Protein AF-A0AB74EBR2-F1 (afdb_monomer_lite)

Structure (mmCIF, N/CA/C/O backbone):
data_AF-A0AB74EBR2-F1
#
_entry.id   AF-A0AB74EBR2-F1
#
loop_
_atom_site.group_PDB
_atom_site.id
_atom_site.type_symbol
_atom_site.label_atom_id
_atom_site.label_alt_id
_atom_site.label_comp_id
_atom_site.label_asym_id
_atom_site.label_entity_id
_atom_site.label_seq_id
_atom_site.pdbx_PDB_ins_code
_atom_site.Cartn_x
_atom_site.Cartn_y
_atom_site.Cartn_z
_atom_site.occupancy
_atom_site.B_iso_or_equiv
_atom_site.auth_seq_id
_atom_site.auth_comp_id
_atom_site.auth_asym_id
_atom_site.auth_atom_id
_atom_site.pdbx_PDB_model_num
ATOM 1 N N . MET A 1 1 ? 2.164 -2.348 37.816 1.00 55.12 1 MET A N 1
ATOM 2 C CA . MET A 1 1 ? 0.870 -2.734 37.206 1.00 55.12 1 MET A CA 1
ATOM 3 C C . MET A 1 1 ? 0.707 -4.236 37.405 1.00 55.12 1 MET A C 1
ATOM 5 O O . MET A 1 1 ? 1.616 -4.964 37.037 1.00 55.12 1 MET A O 1
ATOM 9 N N . ASN A 1 2 ? -0.340 -4.692 38.097 1.00 75.94 2 ASN A N 1
ATOM 10 C CA . ASN A 1 2 ? -0.438 -6.072 38.590 1.00 75.94 2 ASN A CA 1
ATOM 11 C C . ASN A 1 2 ? -0.968 -7.013 37.486 1.00 75.94 2 ASN A C 1
ATOM 13 O O . ASN A 1 2 ? -2.079 -6.807 36.999 1.00 75.94 2 ASN A O 1
ATOM 17 N N . ILE A 1 3 ? -0.184 -8.015 37.072 1.00 76.00 3 ILE A N 1
ATOM 18 C CA . ILE A 1 3 ? -0.489 -8.910 35.931 1.00 76.00 3 ILE A CA 1
ATOM 19 C C . ILE A 1 3 ? -1.818 -9.656 36.138 1.00 76.00 3 ILE A C 1
ATOM 21 O O . ILE A 1 3 ? -2.595 -9.816 35.196 1.00 76.00 3 ILE A O 1
ATOM 25 N N . HIS A 1 4 ? -2.139 -10.007 37.386 1.00 73.56 4 HIS A N 1
ATOM 26 C CA . HIS A 1 4 ? -3.411 -10.639 37.746 1.00 73.56 4 HIS A CA 1
ATOM 27 C C . HIS A 1 4 ? -4.640 -9.787 37.402 1.00 73.56 4 HIS A C 1
ATOM 29 O O . HIS A 1 4 ? -5.646 -10.335 36.964 1.00 73.56 4 HIS A O 1
ATOM 35 N N . ALA A 1 5 ? -4.558 -8.460 37.538 1.00 75.25 5 ALA A N 1
ATOM 36 C CA . ALA A 1 5 ? -5.659 -7.553 37.198 1.00 75.25 5 ALA A CA 1
ATOM 37 C C . ALA A 1 5 ? -5.850 -7.390 35.679 1.00 75.25 5 ALA A C 1
ATOM 39 O O . ALA A 1 5 ? -6.916 -6.987 35.217 1.00 75.25 5 ALA A O 1
ATOM 40 N N . LEU A 1 6 ? -4.809 -7.685 34.896 1.00 72.06 6 LEU A N 1
ATOM 41 C CA . LEU A 1 6 ? -4.831 -7.612 33.436 1.00 72.06 6 LEU A CA 1
ATOM 42 C C . LEU A 1 6 ? -5.443 -8.886 32.831 1.00 72.06 6 LEU A C 1
ATOM 44 O O . LEU A 1 6 ? -6.233 -8.796 31.893 1.00 72.06 6 LEU A O 1
ATOM 48 N N . LEU A 1 7 ? -5.128 -10.048 33.414 1.00 76.31 7 LEU A N 1
ATOM 49 C CA . LEU A 1 7 ? -5.653 -11.359 33.012 1.00 76.31 7 LEU A CA 1
ATOM 50 C C . LEU A 1 7 ? -7.097 -11.608 33.476 1.00 76.31 7 LEU A C 1
ATOM 52 O O . LEU A 1 7 ? -7.840 -12.297 32.786 1.00 76.31 7 LEU A O 1
ATOM 56 N N . SER A 1 8 ? -7.517 -11.043 34.614 1.00 77.88 8 SER A N 1
ATOM 57 C CA . SER A 1 8 ? -8.894 -11.188 35.118 1.00 77.88 8 SER A CA 1
ATOM 58 C C . SER A 1 8 ? -9.908 -10.280 34.417 1.00 77.88 8 SER A C 1
ATOM 60 O O . SER A 1 8 ? -11.117 -10.422 34.608 1.00 77.88 8 SER A O 1
ATOM 62 N N . LYS A 1 9 ? -9.436 -9.334 33.598 1.00 78.31 9 LYS A N 1
ATOM 63 C CA . LYS A 1 9 ? -10.297 -8.406 32.873 1.00 78.31 9 LYS A CA 1
ATOM 64 C C . LYS A 1 9 ? -11.015 -9.152 31.749 1.00 78.31 9 LYS A C 1
ATOM 66 O O . LYS A 1 9 ? -10.383 -9.626 30.812 1.00 78.31 9 LYS A O 1
ATOM 71 N N . GLN A 1 10 ? -12.342 -9.234 31.823 1.00 76.06 10 GLN A N 1
ATOM 72 C CA . GLN A 1 10 ? -13.151 -9.796 30.743 1.00 76.06 10 GLN A CA 1
ATOM 73 C C . GLN A 1 10 ? -13.150 -8.838 29.547 1.00 76.06 10 GLN A C 1
ATOM 75 O O . GLN A 1 10 ? -13.678 -7.726 29.613 1.00 76.06 10 GLN A O 1
ATOM 80 N N . TRP A 1 11 ? -12.527 -9.263 28.450 1.00 73.25 11 TRP A N 1
ATOM 81 C CA . TRP A 1 11 ? -12.493 -8.510 27.202 1.00 73.25 11 TRP A CA 1
ATOM 82 C C . TRP A 1 11 ? -13.703 -8.892 26.357 1.00 73.25 11 TRP A C 1
ATOM 84 O O . TRP A 1 11 ? -13.794 -10.008 25.851 1.00 73.25 11 TRP A O 1
ATOM 94 N N . THR A 1 12 ? -14.647 -7.968 26.201 1.00 75.00 12 THR A N 1
ATOM 95 C CA . THR A 1 12 ? -15.776 -8.158 25.291 1.00 75.00 12 THR A CA 1
ATOM 96 C C . THR A 1 12 ? -15.348 -7.824 23.864 1.00 75.00 12 THR A C 1
ATOM 98 O O . THR A 1 12 ? -14.806 -6.748 23.590 1.00 75.00 12 THR A O 1
ATOM 101 N N . LEU A 1 13 ? -15.576 -8.761 22.940 1.00 69.31 13 LEU A N 1
ATOM 102 C CA . LEU A 1 13 ? -15.396 -8.512 21.512 1.00 69.31 13 LEU A CA 1
ATOM 103 C C . LEU A 1 13 ? -16.357 -7.400 21.060 1.00 69.31 13 LEU A C 1
ATOM 105 O O . LEU A 1 13 ? -17.469 -7.296 21.588 1.00 69.31 13 LEU A O 1
ATOM 109 N N . PRO A 1 14 ? -15.957 -6.550 20.097 1.00 73.00 14 PRO A N 1
ATOM 110 C CA . PRO A 1 14 ? -16.863 -5.548 19.563 1.00 73.00 14 PRO A CA 1
ATOM 111 C C . PRO A 1 14 ? -18.095 -6.241 18.953 1.00 73.00 14 PRO A C 1
ATOM 113 O O . PRO A 1 14 ? -17.954 -7.300 18.337 1.00 73.00 14 PRO A O 1
ATOM 116 N N . PRO A 1 15 ? -19.301 -5.662 19.091 1.00 78.06 15 PRO A N 1
ATOM 117 C CA . PRO A 1 15 ? -20.512 -6.279 18.568 1.00 78.06 15 PRO A CA 1
ATOM 118 C C . PRO A 1 15 ? -20.388 -6.491 17.057 1.00 78.06 15 PRO A C 1
ATOM 120 O O . PRO A 1 15 ? -19.897 -5.617 16.327 1.00 78.06 15 PRO A O 1
ATOM 123 N N . PHE A 1 16 ? -20.834 -7.660 16.594 1.00 76.69 16 PHE A N 1
ATOM 124 C CA . PHE A 1 16 ? -20.792 -8.038 15.188 1.00 76.69 16 PHE A CA 1
ATOM 125 C C . PHE A 1 16 ? -21.789 -7.181 14.402 1.00 76.69 16 PHE A C 1
ATOM 127 O O . PHE A 1 16 ? -22.987 -7.443 14.365 1.00 76.69 16 PHE A O 1
ATOM 134 N N . LEU A 1 17 ? -21.284 -6.102 13.806 1.00 85.88 17 LEU A N 1
ATOM 135 C CA . LEU A 1 17 ? -22.054 -5.172 12.988 1.00 85.88 17 LEU A CA 1
ATOM 136 C C . LEU A 1 17 ? -21.551 -5.296 11.545 1.00 85.88 17 LEU A C 1
ATOM 138 O O . LEU A 1 17 ? -20.530 -4.681 11.219 1.00 85.88 17 LEU A O 1
ATOM 142 N N . PRO A 1 18 ? -22.246 -6.047 10.665 1.00 86.75 18 PRO A N 1
ATOM 143 C CA . PRO A 1 18 ? -21.762 -6.364 9.318 1.00 86.75 18 PRO A CA 1
ATOM 144 C C . PRO A 1 18 ? -21.349 -5.130 8.513 1.00 86.75 18 PRO A C 1
ATOM 146 O O . PRO A 1 18 ? -20.301 -5.122 7.875 1.00 86.75 18 PRO A O 1
ATOM 149 N N . LYS A 1 19 ? -22.117 -4.036 8.621 1.00 90.38 19 LYS A N 1
ATOM 150 C CA . LYS A 1 19 ? -21.802 -2.758 7.962 1.00 90.38 19 LYS A CA 1
ATOM 151 C C . LYS A 1 19 ? -20.458 -2.174 8.417 1.00 90.38 19 LYS A C 1
ATOM 153 O O . LYS A 1 19 ? -19.704 -1.671 7.590 1.00 90.38 19 LYS A O 1
ATOM 158 N N . ARG A 1 20 ? -20.146 -2.242 9.717 1.00 90.00 20 ARG A N 1
ATOM 159 C CA . ARG A 1 20 ? -18.881 -1.725 10.273 1.00 90.00 20 ARG A CA 1
ATOM 160 C C . ARG A 1 20 ? -17.704 -2.629 9.931 1.00 90.00 20 ARG A C 1
ATOM 162 O O . ARG A 1 20 ? -16.627 -2.121 9.639 1.00 90.00 20 ARG A O 1
ATOM 169 N N . LEU A 1 21 ? -17.912 -3.944 9.921 1.00 91.25 21 LEU A N 1
ATOM 170 C CA . LEU A 1 21 ? -16.894 -4.915 9.512 1.00 91.25 21 LEU A CA 1
ATOM 171 C C . LEU A 1 21 ? -16.535 -4.767 8.034 1.00 91.25 21 LEU A C 1
ATOM 173 O O . LEU A 1 21 ? -15.355 -4.663 7.708 1.00 91.25 21 LEU A O 1
ATOM 177 N N . LEU A 1 22 ? -17.540 -4.664 7.161 1.00 93.44 22 LEU A N 1
ATOM 178 C CA . LEU A 1 22 ? -17.332 -4.418 5.737 1.00 93.44 22 LEU A CA 1
ATOM 179 C C . LEU A 1 22 ? -16.574 -3.109 5.512 1.00 93.44 22 LEU A C 1
ATOM 181 O O . LEU A 1 22 ? -15.577 -3.094 4.800 1.00 93.44 22 LEU A O 1
ATOM 185 N N . LEU A 1 23 ? -16.996 -2.020 6.163 1.00 94.75 23 LEU A N 1
ATOM 186 C CA . LEU A 1 23 ? -16.295 -0.743 6.056 1.00 94.75 23 LEU A CA 1
ATOM 187 C C . LEU A 1 23 ? -14.847 -0.838 6.557 1.00 94.75 23 LEU A C 1
ATOM 189 O O . LEU A 1 23 ? -13.951 -0.266 5.948 1.00 94.75 23 LEU A O 1
ATOM 193 N N . SER A 1 24 ? -14.611 -1.583 7.636 1.00 94.88 24 SER A N 1
ATOM 194 C CA . SER A 1 24 ? -13.272 -1.805 8.184 1.00 94.88 24 SER A CA 1
ATOM 195 C C . SER A 1 24 ? -12.379 -2.578 7.210 1.00 94.88 24 SER A C 1
ATOM 197 O O . SER A 1 24 ? -11.236 -2.188 7.000 1.00 94.88 24 SER A O 1
ATOM 199 N N . LEU A 1 25 ? -12.906 -3.616 6.553 1.00 95.12 25 LEU A N 1
ATOM 200 C CA . LEU A 1 25 ? -12.194 -4.326 5.485 1.00 95.12 25 LEU A CA 1
ATOM 201 C C . LEU A 1 25 ? -11.901 -3.409 4.296 1.00 95.12 25 LEU A C 1
ATOM 203 O O . LEU A 1 25 ? -10.779 -3.396 3.798 1.00 95.12 25 LEU A O 1
ATOM 207 N N . LEU A 1 26 ? -12.874 -2.596 3.878 1.00 95.38 26 LEU A N 1
ATOM 208 C CA . LEU A 1 26 ? -12.680 -1.630 2.799 1.00 95.38 26 LEU A CA 1
ATOM 209 C C . LEU A 1 26 ? -11.593 -0.607 3.144 1.00 95.38 26 LEU A C 1
ATOM 211 O O . LEU A 1 26 ? -10.780 -0.306 2.287 1.00 95.38 26 LEU A O 1
ATOM 215 N N . ILE A 1 27 ? -11.515 -0.114 4.382 1.00 95.88 27 ILE A N 1
ATOM 216 C CA . ILE A 1 27 ? -10.442 0.803 4.812 1.00 95.88 27 ILE A CA 1
ATOM 217 C C . ILE A 1 27 ? -9.059 0.156 4.655 1.00 95.88 27 ILE A C 1
ATOM 219 O O . ILE A 1 27 ? -8.131 0.808 4.185 1.00 95.88 27 ILE A O 1
ATOM 223 N N . LEU A 1 28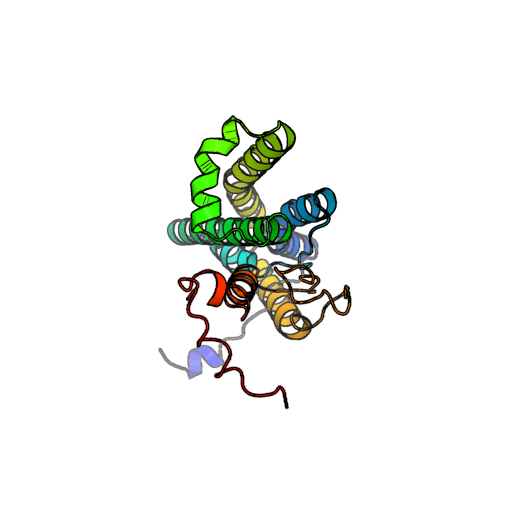 ? -8.920 -1.119 5.025 1.00 96.25 28 LEU A N 1
ATOM 224 C CA . LEU A 1 28 ? -7.642 -1.834 4.959 1.00 96.25 28 LEU A CA 1
ATOM 225 C C . LEU A 1 28 ? -7.246 -2.197 3.524 1.00 96.25 28 LEU A C 1
ATOM 227 O O . LEU A 1 28 ? -6.066 -2.182 3.184 1.00 96.25 28 LEU A O 1
ATOM 231 N N . LEU A 1 29 ? -8.225 -2.532 2.682 1.00 94.94 29 LEU A N 1
ATOM 232 C CA . LEU A 1 29 ? -7.980 -3.045 1.335 1.00 94.94 29 LEU A CA 1
ATOM 233 C C . LEU A 1 29 ? -8.034 -1.967 0.253 1.00 94.94 29 LEU A C 1
ATOM 235 O O . LEU A 1 29 ? -7.356 -2.120 -0.759 1.00 94.94 29 LEU A O 1
ATOM 239 N N . ALA A 1 30 ? -8.765 -0.868 0.453 1.00 94.19 30 ALA A N 1
ATOM 240 C CA . ALA A 1 30 ? -8.914 0.194 -0.544 1.00 94.19 30 ALA A CA 1
ATOM 241 C C . ALA A 1 30 ? -7.582 0.750 -1.078 1.00 94.19 30 ALA A C 1
ATOM 243 O O . ALA A 1 30 ? -7.516 0.997 -2.283 1.00 94.19 30 ALA A O 1
ATOM 244 N N . PRO A 1 31 ? -6.506 0.891 -0.274 1.00 93.69 31 PRO A N 1
ATOM 245 C CA . PRO A 1 31 ? -5.202 1.306 -0.788 1.00 93.69 31 PRO A CA 1
ATOM 246 C C . PRO A 1 31 ? -4.631 0.426 -1.911 1.00 93.69 31 PRO A C 1
ATOM 248 O O . PRO A 1 31 ? -3.799 0.854 -2.702 1.00 93.69 31 PRO A O 1
ATOM 251 N N . ASN A 1 32 ? -5.077 -0.823 -2.009 1.00 95.25 32 ASN A N 1
ATOM 252 C CA . ASN A 1 32 ? -4.590 -1.752 -3.020 1.00 95.25 32 ASN A CA 1
ATOM 253 C C . ASN A 1 32 ? -5.231 -1.539 -4.394 1.00 95.25 32 ASN A C 1
ATOM 255 O O . ASN A 1 32 ? -4.679 -1.992 -5.393 1.00 95.25 32 ASN A O 1
ATOM 259 N N . ALA A 1 33 ? -6.391 -0.882 -4.461 1.00 91.62 33 ALA A N 1
ATOM 260 C CA . ALA A 1 33 ? -7.208 -0.852 -5.670 1.00 91.62 33 ALA A CA 1
ATOM 261 C C . ALA A 1 33 ? -6.524 -0.121 -6.835 1.00 91.62 33 ALA A C 1
ATOM 263 O O . ALA A 1 33 ? -6.574 -0.589 -7.970 1.00 91.62 33 ALA A O 1
ATOM 264 N N . VAL A 1 34 ? -5.856 1.004 -6.562 1.00 90.06 34 VAL A N 1
ATOM 265 C CA . VAL A 1 34 ? -5.219 1.817 -7.611 1.00 90.06 34 VAL A CA 1
ATOM 266 C C . VAL A 1 34 ? -4.103 1.044 -8.304 1.00 90.06 34 VAL A C 1
ATOM 268 O O . VAL A 1 34 ? -4.094 0.955 -9.528 1.00 90.06 34 VAL A O 1
ATOM 271 N N . PHE A 1 35 ? -3.209 0.415 -7.543 1.00 91.62 35 PHE A N 1
ATOM 272 C CA . PHE A 1 35 ? -2.117 -0.360 -8.126 1.00 91.62 35 PHE A CA 1
ATOM 273 C C . PHE A 1 35 ? -2.580 -1.642 -8.815 1.00 91.62 35 PHE A C 1
ATOM 275 O O . PHE A 1 35 ? -1.917 -2.100 -9.738 1.00 91.62 35 PHE A O 1
ATOM 282 N N . TRP A 1 36 ? -3.741 -2.184 -8.448 1.00 91.00 36 TRP A N 1
ATOM 283 C CA . TRP A 1 36 ? -4.379 -3.243 -9.228 1.00 91.00 36 TRP A CA 1
ATOM 284 C C . TRP A 1 36 ? -4.783 -2.777 -10.625 1.00 91.00 36 TRP A C 1
ATOM 286 O O . TRP A 1 36 ? -4.477 -3.448 -11.608 1.00 91.00 36 TRP A O 1
ATOM 296 N N . VAL A 1 37 ? -5.423 -1.610 -10.729 1.00 89.88 37 VAL A N 1
ATOM 297 C CA . VAL A 1 37 ? -5.777 -1.023 -12.030 1.00 89.88 37 VAL A CA 1
ATOM 298 C C . VAL A 1 37 ? -4.516 -0.735 -12.843 1.00 89.88 37 VAL A C 1
ATOM 300 O O . VAL A 1 37 ? -4.452 -1.095 -14.015 1.00 89.88 37 VAL A O 1
ATOM 303 N N . LEU A 1 38 ? -3.491 -0.145 -12.223 1.00 88.62 38 LEU A N 1
ATOM 304 C CA . LEU A 1 38 ? -2.224 0.138 -12.900 1.00 88.62 38 LEU A CA 1
ATOM 305 C C . LEU A 1 38 ? -1.530 -1.147 -13.373 1.00 88.62 38 LEU A C 1
ATOM 307 O O . LEU A 1 38 ? -1.058 -1.189 -14.508 1.00 88.62 38 LEU A O 1
ATOM 311 N N . ALA A 1 39 ? -1.508 -2.199 -12.552 1.00 89.88 39 ALA A N 1
ATOM 312 C CA . ALA A 1 39 ? -0.906 -3.478 -12.914 1.00 89.88 39 ALA A CA 1
ATOM 313 C C . ALA A 1 39 ? -1.612 -4.135 -14.108 1.00 89.88 39 ALA A C 1
ATOM 315 O O . ALA A 1 39 ? -0.950 -4.657 -15.002 1.00 89.88 39 ALA A O 1
ATOM 316 N N . LEU A 1 40 ? -2.944 -4.039 -14.175 1.00 88.62 40 LEU A N 1
ATOM 317 C CA . LEU A 1 40 ? -3.717 -4.508 -15.328 1.00 88.62 40 LEU A CA 1
ATOM 318 C C . LEU A 1 40 ? -3.388 -3.716 -16.600 1.00 88.62 40 LEU A C 1
ATOM 320 O O . LEU A 1 40 ? -3.169 -4.315 -17.649 1.00 88.62 40 LEU A O 1
ATOM 324 N N . LEU A 1 41 ? -3.315 -2.383 -16.510 1.00 86.56 41 LEU A N 1
ATOM 325 C CA . LEU A 1 41 ? -3.023 -1.515 -17.659 1.00 86.56 41 LEU A CA 1
ATOM 326 C C . LEU A 1 41 ? -1.600 -1.690 -18.204 1.00 86.56 41 LEU A C 1
ATOM 328 O O . LEU A 1 41 ? -1.366 -1.482 -19.390 1.00 86.56 41 LEU A O 1
ATOM 332 N N . THR A 1 42 ? -0.654 -2.059 -17.343 1.00 84.25 42 THR A N 1
ATOM 333 C CA . THR A 1 42 ? 0.771 -2.203 -17.686 1.00 84.25 42 THR A CA 1
ATOM 334 C C . THR A 1 42 ? 1.220 -3.657 -17.829 1.00 84.25 42 THR A C 1
ATOM 336 O O . THR A 1 42 ? 2.391 -3.912 -18.093 1.00 84.25 42 THR A O 1
ATOM 339 N N . ALA A 1 43 ? 0.301 -4.616 -17.669 1.00 86.44 43 ALA A N 1
ATOM 340 C CA . ALA A 1 43 ? 0.566 -6.057 -17.691 1.00 86.44 43 ALA A CA 1
ATOM 341 C C . ALA A 1 43 ? 1.662 -6.530 -16.702 1.00 86.44 43 ALA A C 1
ATOM 343 O O . ALA A 1 43 ? 2.305 -7.571 -16.910 1.00 86.44 43 ALA A O 1
ATOM 344 N N . THR A 1 44 ? 1.858 -5.795 -15.603 1.00 88.50 44 THR A N 1
ATOM 345 C CA . THR A 1 44 ? 2.820 -6.131 -14.544 1.00 88.50 44 THR A CA 1
ATOM 346 C C . THR A 1 44 ? 2.212 -7.073 -13.506 1.00 88.50 44 THR A C 1
ATOM 348 O O . THR A 1 44 ? 1.006 -7.074 -13.261 1.00 88.50 44 THR A O 1
ATOM 351 N N . ALA A 1 45 ? 3.058 -7.852 -12.845 1.00 90.06 45 ALA A N 1
ATOM 352 C CA . ALA A 1 45 ? 2.700 -8.708 -11.727 1.00 90.06 45 ALA A CA 1
ATOM 353 C C . ALA A 1 45 ? 2.621 -7.910 -10.414 1.00 90.06 45 ALA A C 1
ATOM 355 O O . ALA A 1 45 ? 3.504 -7.109 -10.091 1.00 90.06 45 ALA A O 1
ATOM 356 N N . ARG A 1 46 ? 1.567 -8.155 -9.634 1.00 92.38 46 ARG A N 1
ATOM 357 C CA . ARG A 1 46 ? 1.360 -7.552 -8.315 1.00 92.38 46 ARG A CA 1
ATOM 358 C C . ARG A 1 46 ? 0.598 -8.515 -7.393 1.00 92.38 46 ARG A C 1
ATOM 360 O O . ARG A 1 46 ? -0.310 -9.211 -7.865 1.00 92.38 46 ARG A O 1
ATOM 367 N N . PRO A 1 47 ? 0.878 -8.539 -6.077 1.00 93.19 47 PRO A N 1
ATOM 368 C CA . PRO A 1 47 ? 0.099 -9.322 -5.146 1.00 93.19 47 PRO A CA 1
ATOM 369 C C . PRO A 1 47 ? -1.328 -8.806 -5.039 1.00 93.19 47 PRO A C 1
ATOM 371 O O . PRO A 1 47 ? -1.588 -7.612 -5.218 1.00 93.19 47 PRO A O 1
ATOM 374 N N . ILE A 1 48 ? -2.253 -9.686 -4.655 1.00 93.69 48 ILE A N 1
ATOM 375 C CA . ILE A 1 48 ? -3.639 -9.278 -4.388 1.00 93.69 48 ILE A CA 1
ATOM 376 C C . ILE A 1 48 ? -3.678 -8.233 -3.284 1.00 93.69 48 ILE A C 1
ATOM 378 O O . ILE A 1 48 ? -4.271 -7.165 -3.460 1.00 93.69 48 ILE A O 1
ATOM 382 N N . VAL A 1 49 ? -2.954 -8.483 -2.199 1.00 95.44 49 VAL A N 1
ATOM 383 C CA . VAL A 1 49 ? -2.826 -7.537 -1.096 1.00 95.44 49 VAL A CA 1
ATOM 384 C C . VAL A 1 49 ? -1.359 -7.176 -0.885 1.00 95.44 49 VAL A C 1
ATOM 386 O O . VAL A 1 49 ? -0.547 -8.014 -0.496 1.00 95.44 49 VAL A O 1
ATOM 389 N N . ASN A 1 50 ? -1.024 -5.906 -1.100 1.00 96.25 50 ASN A N 1
ATOM 390 C CA . ASN A 1 50 ? 0.211 -5.326 -0.599 1.00 96.25 50 ASN A CA 1
ATOM 391 C C . ASN A 1 50 ? 0.060 -5.077 0.908 1.00 96.25 50 ASN A C 1
ATOM 393 O O . ASN A 1 50 ? -0.748 -4.251 1.345 1.00 96.25 50 ASN A O 1
ATOM 397 N N . LEU A 1 51 ? 0.832 -5.819 1.702 1.00 95.88 51 LEU A N 1
ATOM 398 C CA . LEU A 1 51 ? 0.766 -5.761 3.162 1.00 95.88 51 LEU A CA 1
ATOM 399 C C . LEU A 1 51 ? 1.369 -4.472 3.741 1.00 95.88 51 LEU A C 1
ATOM 401 O O . LEU A 1 51 ? 1.054 -4.131 4.880 1.00 95.88 51 LEU A O 1
ATOM 405 N N . ASP A 1 52 ? 2.153 -3.718 2.964 1.00 96.38 52 ASP A N 1
ATOM 406 C CA . ASP A 1 52 ? 2.792 -2.475 3.419 1.00 96.38 52 ASP A CA 1
ATOM 407 C C . ASP A 1 52 ? 1.767 -1.376 3.755 1.00 96.38 52 ASP A C 1
ATOM 409 O O . ASP A 1 52 ? 2.013 -0.512 4.598 1.00 96.38 52 ASP A O 1
ATOM 413 N N . TYR A 1 53 ? 0.571 -1.432 3.156 1.00 96.81 53 TYR A N 1
ATOM 414 C CA . TYR A 1 53 ? -0.516 -0.496 3.455 1.00 96.81 53 TYR A CA 1
ATOM 415 C C . TYR A 1 53 ? -1.224 -0.768 4.780 1.00 96.81 53 TYR A C 1
ATOM 417 O O . TYR A 1 53 ? -1.840 0.140 5.340 1.00 96.81 53 TYR A O 1
ATOM 425 N N . LEU A 1 54 ? -1.156 -1.999 5.289 1.00 96.38 54 LEU A N 1
ATOM 426 C CA . LEU A 1 54 ? -1.867 -2.408 6.496 1.00 96.38 54 LEU A CA 1
ATOM 427 C C . LEU A 1 54 ? -1.463 -1.586 7.738 1.00 96.38 54 LEU A C 1
ATOM 429 O O . LEU A 1 54 ? -2.360 -1.033 8.385 1.00 96.38 54 LEU A O 1
ATOM 433 N N . PRO A 1 55 ? -0.162 -1.434 8.078 1.00 96.12 55 PRO A N 1
ATOM 434 C CA . PRO A 1 55 ? 0.242 -0.592 9.202 1.00 96.12 55 PRO A CA 1
ATOM 435 C C . PRO A 1 55 ? -0.140 0.878 8.990 1.00 96.12 55 PRO A C 1
ATOM 437 O O . PRO A 1 55 ? -0.614 1.523 9.923 1.00 96.12 55 PRO A O 1
ATOM 440 N N . ALA A 1 56 ? -0.016 1.403 7.767 1.00 96.94 56 ALA A N 1
ATOM 441 C CA . ALA A 1 56 ? -0.395 2.780 7.459 1.00 96.94 56 ALA A CA 1
ATOM 442 C C . ALA A 1 56 ? -1.898 3.032 7.687 1.00 96.94 56 ALA A C 1
ATOM 444 O O . ALA A 1 56 ? -2.276 3.992 8.362 1.00 96.94 56 ALA A O 1
ATOM 445 N N . ALA A 1 57 ? -2.760 2.137 7.197 1.00 96.56 57 ALA A N 1
ATOM 446 C CA . ALA A 1 57 ? -4.207 2.222 7.378 1.00 96.56 57 ALA A CA 1
ATOM 447 C C . ALA A 1 57 ? -4.613 2.139 8.861 1.00 96.56 57 ALA A C 1
ATOM 449 O O . ALA A 1 57 ? -5.476 2.899 9.308 1.00 96.56 57 ALA A O 1
ATOM 450 N N . LEU A 1 58 ? -3.959 1.272 9.645 1.00 96.88 58 LEU A N 1
ATOM 451 C CA . LEU A 1 58 ? -4.172 1.172 11.093 1.00 96.88 58 LEU A CA 1
ATOM 452 C C . LEU A 1 58 ? -3.797 2.461 11.831 1.00 96.88 58 LEU A C 1
ATOM 454 O O . LEU A 1 58 ? -4.561 2.932 12.676 1.00 96.88 58 LEU A O 1
ATOM 458 N N . LEU A 1 59 ? -2.648 3.054 11.501 1.00 97.06 59 LEU A N 1
ATOM 459 C CA . LEU A 1 59 ? -2.188 4.303 12.109 1.00 97.06 59 LEU A CA 1
ATOM 460 C C . LEU A 1 59 ? -3.112 5.483 11.761 1.00 97.06 59 LEU A C 1
ATOM 462 O O . LEU A 1 59 ? -3.444 6.282 12.636 1.00 97.06 59 LEU A O 1
ATOM 466 N N . ILE A 1 60 ? -3.593 5.566 10.515 1.00 96.44 60 ILE A N 1
ATOM 467 C CA . ILE A 1 60 ? -4.558 6.594 10.079 1.00 96.44 60 ILE A CA 1
ATOM 468 C C . ILE A 1 60 ? -5.910 6.446 10.800 1.00 96.44 60 ILE A C 1
ATOM 470 O O . ILE A 1 60 ? -6.583 7.444 11.081 1.00 96.44 60 ILE A O 1
ATOM 474 N N . ALA A 1 61 ? -6.311 5.214 11.120 1.00 95.25 61 ALA A N 1
ATOM 475 C CA . ALA A 1 61 ? -7.565 4.930 11.808 1.00 95.25 61 ALA A CA 1
ATOM 476 C C . ALA A 1 61 ? -7.563 5.311 13.300 1.00 95.25 61 ALA A C 1
ATOM 478 O O . ALA A 1 61 ? -8.634 5.495 13.883 1.00 95.25 61 ALA A O 1
ATOM 479 N N . LEU A 1 62 ? -6.392 5.449 13.931 1.00 94.62 62 LEU A N 1
ATOM 480 C CA . LEU A 1 62 ? -6.287 5.843 15.338 1.00 94.62 62 LEU A CA 1
ATOM 481 C C . LEU A 1 62 ? -6.732 7.298 15.555 1.00 94.62 62 LEU A C 1
ATOM 483 O O . LEU A 1 62 ? -6.531 8.149 14.693 1.00 94.62 62 LEU A O 1
ATOM 487 N N . PRO A 1 63 ? -7.313 7.645 16.717 1.00 90.75 63 PRO A N 1
ATOM 488 C CA . PRO A 1 63 ? -7.865 8.981 16.948 1.00 90.75 63 PRO A CA 1
ATOM 489 C C . P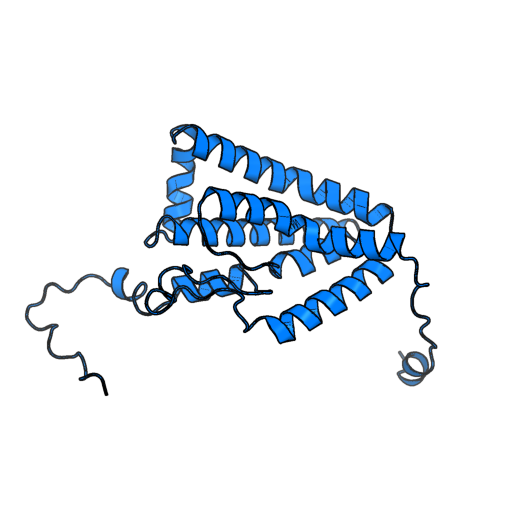RO A 1 63 ? -6.795 10.074 17.122 1.00 90.75 63 PRO A C 1
ATOM 491 O O . PRO A 1 63 ? -7.087 11.255 16.922 1.00 90.75 63 PRO A O 1
ATOM 494 N N . TRP A 1 64 ? -5.558 9.712 17.474 1.00 93.94 64 TRP A N 1
ATOM 495 C CA . TRP A 1 64 ? -4.499 10.660 17.827 1.00 93.94 64 TRP A CA 1
ATOM 496 C C . TRP A 1 64 ? -3.860 11.332 16.607 1.00 93.94 64 TRP A C 1
ATOM 498 O O . TRP A 1 64 ? -3.343 10.662 15.717 1.00 93.94 64 TRP A O 1
ATOM 508 N N . ARG A 1 65 ? -3.821 12.672 16.599 1.00 92.19 65 ARG A N 1
ATOM 509 C CA . ARG A 1 65 ? -3.329 13.481 15.464 1.00 92.19 65 ARG A CA 1
ATOM 510 C C . ARG A 1 65 ? -1.912 13.106 15.017 1.00 92.19 65 ARG A C 1
ATOM 512 O O . ARG A 1 65 ? -1.696 12.905 13.829 1.00 92.19 65 ARG A O 1
ATOM 519 N N . PHE A 1 66 ? -0.972 12.959 15.951 1.00 95.31 66 PHE A N 1
ATOM 520 C CA . PHE A 1 66 ? 0.415 12.598 15.626 1.00 95.31 66 PHE A CA 1
ATOM 521 C C . PHE A 1 66 ? 0.538 11.190 15.038 1.00 95.31 66 PHE A C 1
ATOM 523 O O . PHE A 1 66 ? 1.316 10.971 14.115 1.00 95.31 66 PHE A O 1
ATOM 530 N N . VAL A 1 67 ? -0.284 10.252 15.511 1.00 95.56 67 VAL A N 1
ATOM 531 C CA . VAL A 1 67 ? -0.302 8.880 14.992 1.00 95.56 67 VAL A CA 1
ATOM 532 C C . VAL A 1 67 ? -0.876 8.839 13.579 1.00 95.56 67 VAL A C 1
ATOM 534 O O . VAL A 1 67 ? -0.347 8.132 12.728 1.00 95.56 67 VAL A O 1
ATOM 537 N N . LYS A 1 68 ? -1.881 9.672 13.283 1.00 95.12 68 LYS A N 1
ATOM 538 C CA . LYS A 1 68 ? -2.380 9.834 11.911 1.00 95.12 68 LYS A CA 1
ATOM 539 C C . LYS A 1 68 ? -1.305 10.359 10.969 1.00 95.12 68 LYS A C 1
ATOM 541 O O . LYS A 1 68 ? -1.176 9.837 9.869 1.00 95.12 68 LYS A O 1
ATOM 546 N N . ILE A 1 69 ? -0.522 11.350 11.403 1.00 96.31 69 ILE A N 1
ATOM 547 C CA . ILE A 1 69 ? 0.606 11.874 10.617 1.00 96.31 69 ILE A CA 1
ATOM 548 C C . ILE A 1 69 ? 1.624 10.761 10.359 1.00 96.31 69 ILE A C 1
ATOM 550 O O . ILE A 1 69 ? 2.010 10.561 9.214 1.00 96.31 69 ILE A O 1
ATOM 554 N N . ALA A 1 70 ? 1.990 9.981 11.380 1.00 97.12 70 ALA A N 1
ATOM 555 C CA . ALA A 1 70 ? 2.857 8.817 11.198 1.00 97.12 70 ALA A CA 1
ATOM 556 C C . ALA A 1 70 ? 2.261 7.802 10.206 1.00 97.12 70 ALA A C 1
ATOM 558 O O . ALA A 1 70 ? 2.982 7.256 9.380 1.00 97.12 70 ALA A O 1
ATOM 559 N N . GLY A 1 71 ? 0.942 7.597 10.227 1.00 97.12 71 GLY A N 1
ATOM 560 C CA . GLY A 1 71 ? 0.243 6.760 9.255 1.00 97.12 71 GLY A CA 1
ATOM 561 C C . GLY A 1 71 ? 0.330 7.280 7.819 1.00 97.12 71 GLY A C 1
ATOM 562 O O . GLY A 1 71 ? 0.579 6.495 6.909 1.00 97.12 71 GLY A O 1
ATOM 563 N N . VAL A 1 72 ? 0.202 8.593 7.604 1.00 97.31 72 VAL A N 1
ATOM 564 C CA . VAL A 1 72 ? 0.427 9.229 6.290 1.00 97.31 72 VAL A CA 1
ATOM 565 C C . VAL A 1 72 ? 1.882 9.056 5.848 1.00 97.31 72 VAL A C 1
ATOM 567 O O . VAL A 1 72 ? 2.144 8.666 4.712 1.00 97.31 72 VAL A O 1
ATOM 570 N N . LEU A 1 73 ? 2.830 9.288 6.757 1.00 96.75 73 LEU A N 1
ATOM 571 C CA . LEU A 1 73 ? 4.258 9.128 6.488 1.00 96.75 73 LEU A CA 1
ATOM 572 C C . LEU A 1 73 ? 4.656 7.671 6.229 1.00 96.75 73 LEU A C 1
ATOM 574 O O . LEU A 1 73 ? 5.626 7.451 5.521 1.00 96.75 73 LEU A O 1
ATOM 578 N N . ALA A 1 74 ? 3.923 6.689 6.760 1.00 96.75 74 ALA A N 1
ATOM 579 C CA . ALA A 1 74 ? 4.091 5.272 6.435 1.00 96.75 74 ALA A CA 1
ATOM 580 C C . ALA A 1 74 ? 3.397 4.892 5.114 1.00 96.75 74 ALA A C 1
ATOM 582 O O . ALA A 1 74 ? 3.856 4.007 4.395 1.00 96.75 74 ALA A O 1
ATOM 583 N N . PHE A 1 75 ? 2.304 5.573 4.767 1.00 97.50 75 PHE A N 1
ATOM 584 C CA . PHE A 1 75 ? 1.570 5.343 3.527 1.00 97.50 75 PHE A CA 1
ATOM 585 C C . PHE A 1 75 ? 2.392 5.722 2.289 1.00 97.50 75 PHE A C 1
ATOM 587 O O . PHE A 1 75 ? 2.442 4.956 1.331 1.00 97.50 75 PHE A O 1
ATOM 594 N N . TRP A 1 76 ? 3.065 6.874 2.303 1.00 96.25 76 TRP A N 1
ATOM 595 C CA . TRP A 1 76 ? 3.879 7.327 1.170 1.00 96.25 76 TRP A CA 1
ATOM 596 C C . TRP A 1 76 ? 4.985 6.352 0.739 1.00 96.25 76 TRP A C 1
ATOM 598 O O . TRP A 1 76 ? 5.017 6.029 -0.447 1.00 96.25 76 TRP A O 1
ATOM 608 N N . PRO A 1 77 ? 5.855 5.832 1.625 1.00 94.06 77 PRO A N 1
ATOM 609 C CA . PRO A 1 77 ? 6.848 4.840 1.235 1.00 94.06 77 PRO A CA 1
ATOM 610 C C . PRO A 1 77 ? 6.201 3.526 0.780 1.00 94.06 77 PRO A C 1
ATOM 612 O O . PRO A 1 77 ? 6.703 2.915 -0.156 1.00 94.06 77 PRO A O 1
ATOM 615 N N . ALA A 1 78 ? 5.063 3.110 1.351 1.00 96.25 78 ALA A N 1
ATOM 616 C CA . ALA A 1 78 ? 4.338 1.933 0.860 1.00 96.25 78 ALA A CA 1
ATOM 617 C C . ALA A 1 78 ? 3.850 2.119 -0.590 1.00 96.25 78 ALA A C 1
ATOM 619 O O . ALA A 1 78 ? 3.970 1.211 -1.410 1.00 96.25 78 ALA A O 1
ATOM 620 N N . VAL A 1 79 ? 3.339 3.309 -0.930 1.00 95.69 79 VAL A N 1
ATOM 621 C CA . VAL A 1 79 ? 2.980 3.678 -2.310 1.00 95.69 79 VAL A CA 1
ATOM 622 C C . VAL A 1 79 ? 4.209 3.732 -3.212 1.00 95.69 79 VAL A C 1
ATOM 624 O O . VAL A 1 79 ? 4.167 3.215 -4.326 1.00 95.69 79 VAL A O 1
ATOM 627 N N . LEU A 1 80 ? 5.301 4.318 -2.723 1.00 92.31 80 LEU A N 1
ATOM 628 C CA . LEU A 1 80 ? 6.555 4.412 -3.456 1.00 92.31 80 LEU A CA 1
ATOM 629 C C . LEU A 1 80 ? 7.083 3.024 -3.838 1.00 92.31 80 LEU A C 1
ATOM 631 O O . LEU A 1 80 ? 7.380 2.809 -5.005 1.00 92.31 80 LEU A O 1
ATOM 635 N N . PHE A 1 81 ? 7.159 2.075 -2.900 1.00 92.25 81 PHE A N 1
ATOM 636 C CA . PHE A 1 81 ? 7.667 0.729 -3.187 1.00 92.25 81 PHE A CA 1
ATOM 637 C C . PHE A 1 81 ? 6.762 -0.079 -4.125 1.00 92.25 81 PHE A C 1
ATOM 639 O O . PHE A 1 81 ? 7.281 -0.829 -4.947 1.00 92.25 81 PHE A O 1
ATOM 646 N N . ASP A 1 82 ? 5.438 0.095 -4.060 1.00 93.12 82 ASP A N 1
ATOM 647 C CA . ASP A 1 82 ? 4.506 -0.516 -5.024 1.00 93.12 82 ASP A CA 1
ATOM 648 C C . ASP A 1 82 ? 4.763 0.041 -6.443 1.00 93.12 82 ASP A C 1
ATOM 650 O O . ASP A 1 82 ? 4.905 -0.710 -7.407 1.00 93.12 82 ASP A O 1
ATOM 654 N N . GLY A 1 83 ? 4.959 1.360 -6.561 1.00 90.56 83 GLY A N 1
ATOM 655 C CA . GLY A 1 83 ? 5.346 2.007 -7.819 1.00 90.56 83 GLY A CA 1
ATOM 656 C C . GLY A 1 83 ? 6.711 1.558 -8.335 1.00 90.56 83 GLY A C 1
ATOM 657 O O . GLY A 1 83 ? 6.842 1.207 -9.504 1.00 90.56 83 GLY A O 1
ATOM 658 N N . LEU A 1 84 ? 7.718 1.507 -7.468 1.00 88.50 84 LEU A N 1
ATOM 659 C CA . LEU A 1 84 ? 9.060 1.056 -7.823 1.00 88.50 84 LEU A CA 1
ATOM 660 C C . LEU A 1 84 ? 9.080 -0.408 -8.287 1.00 88.50 84 LEU A C 1
ATOM 662 O O . LEU A 1 84 ? 9.794 -0.741 -9.230 1.00 88.50 84 LEU A O 1
ATOM 666 N N . MET A 1 85 ? 8.263 -1.276 -7.683 1.00 89.50 85 MET A N 1
ATOM 667 C CA . MET A 1 85 ? 8.103 -2.660 -8.136 1.00 89.50 85 MET A CA 1
ATOM 668 C C . MET A 1 85 ? 7.494 -2.762 -9.533 1.00 89.50 85 MET A C 1
ATOM 670 O O . MET A 1 85 ? 7.873 -3.649 -10.297 1.00 89.50 85 MET A O 1
ATOM 674 N N . MET A 1 86 ? 6.575 -1.866 -9.895 1.00 87.88 86 MET A N 1
ATOM 675 C CA . MET A 1 86 ? 6.091 -1.777 -11.274 1.00 87.88 86 MET A CA 1
ATOM 676 C C . MET A 1 86 ? 7.173 -1.251 -12.220 1.00 87.88 86 MET A C 1
ATOM 678 O O . MET A 1 86 ? 7.339 -1.781 -13.315 1.00 87.88 86 MET A O 1
ATOM 682 N N . VAL A 1 87 ? 7.929 -0.233 -11.796 1.00 85.88 87 VAL A N 1
ATOM 683 C CA . VAL A 1 87 ? 9.009 0.360 -12.596 1.00 85.88 87 VAL A CA 1
ATOM 684 C C . VAL A 1 87 ? 10.076 -0.675 -12.934 1.00 85.88 87 VAL A C 1
ATOM 686 O O . VAL A 1 87 ? 10.412 -0.787 -14.104 1.00 85.88 87 VAL A O 1
ATOM 689 N N . ILE A 1 88 ? 10.551 -1.475 -11.974 1.00 84.19 88 ILE A N 1
ATOM 690 C CA . ILE A 1 88 ? 11.535 -2.539 -12.246 1.00 84.19 88 ILE A CA 1
ATOM 691 C C . ILE A 1 88 ? 10.988 -3.568 -13.242 1.00 84.19 88 ILE A C 1
ATOM 693 O O . ILE A 1 88 ? 11.714 -4.034 -14.111 1.00 84.19 88 ILE A O 1
ATOM 697 N N . GLN A 1 89 ? 9.704 -3.915 -13.163 1.00 84.75 89 GLN A N 1
ATOM 698 C CA . GLN A 1 89 ? 9.118 -4.877 -14.101 1.00 84.75 89 GLN A CA 1
ATOM 699 C C . GLN A 1 89 ? 9.036 -4.342 -15.537 1.00 84.75 89 GLN A C 1
ATOM 701 O O . GLN A 1 89 ? 9.096 -5.126 -16.483 1.00 84.75 89 GLN A O 1
ATOM 706 N N . LEU A 1 90 ? 8.899 -3.024 -15.707 1.00 82.25 90 LEU A N 1
ATOM 707 C CA . LEU A 1 90 ? 8.892 -2.361 -17.016 1.00 82.25 90 LEU A CA 1
ATOM 708 C C . LEU A 1 90 ? 10.310 -2.030 -17.506 1.00 82.25 90 LEU A C 1
ATOM 710 O O . LEU A 1 90 ? 10.599 -2.130 -18.696 1.00 82.25 90 LEU A O 1
ATOM 714 N N . PHE A 1 91 ? 11.193 -1.655 -16.583 1.00 80.75 91 PHE A N 1
ATOM 715 C CA . PHE A 1 91 ? 12.572 -1.251 -16.815 1.00 80.75 91 PHE A CA 1
ATOM 716 C C . PHE A 1 91 ? 13.511 -2.045 -15.891 1.00 80.75 91 PHE A C 1
ATOM 718 O O . PHE A 1 91 ? 13.927 -1.550 -14.844 1.00 80.75 91 PHE A O 1
ATOM 725 N N . PRO A 1 92 ? 13.876 -3.274 -16.278 1.00 72.25 92 PRO A N 1
ATOM 726 C CA . PRO A 1 92 ? 14.570 -4.229 -15.411 1.00 72.25 92 PRO A CA 1
ATOM 727 C C . PRO A 1 92 ? 15.900 -3.745 -14.817 1.00 72.25 92 PRO A C 1
ATOM 729 O O . PRO A 1 92 ? 16.241 -4.093 -13.692 1.00 72.25 92 PRO A O 1
ATOM 732 N N . PHE A 1 93 ? 16.638 -2.894 -15.528 1.00 71.12 93 PHE A N 1
ATOM 733 C CA . PHE A 1 93 ? 17.938 -2.378 -15.077 1.00 71.12 93 PHE A CA 1
ATOM 734 C C . PHE A 1 93 ? 17.844 -1.079 -14.265 1.00 71.12 93 PHE A C 1
ATOM 736 O O . PHE A 1 93 ? 18.862 -0.457 -13.975 1.00 71.12 93 PHE A O 1
ATOM 743 N N . MET A 1 94 ? 16.631 -0.630 -13.943 1.00 72.88 94 MET A N 1
ATOM 744 C CA . MET A 1 94 ? 16.409 0.624 -13.240 1.00 72.88 94 MET A CA 1
ATOM 745 C C . MET A 1 94 ? 16.483 0.415 -11.730 1.00 72.88 94 MET A C 1
ATOM 747 O O . MET A 1 94 ? 15.650 -0.271 -11.138 1.00 72.88 94 MET A O 1
ATOM 751 N N . ASP A 1 95 ? 17.480 1.021 -11.098 1.00 72.19 95 ASP A N 1
ATOM 752 C CA . ASP A 1 95 ? 17.587 1.096 -9.647 1.00 72.19 95 ASP A CA 1
ATOM 753 C C . ASP A 1 95 ? 16.873 2.340 -9.094 1.00 72.19 95 ASP A C 1
ATOM 755 O O . ASP A 1 95 ? 16.312 3.157 -9.831 1.00 72.19 95 ASP A O 1
ATOM 759 N N . LEU A 1 96 ? 16.879 2.493 -7.767 1.00 71.44 96 LEU A N 1
ATOM 760 C CA . LEU A 1 96 ? 16.244 3.642 -7.116 1.00 71.44 96 LEU A CA 1
ATOM 761 C C . LEU A 1 96 ? 16.867 4.966 -7.583 1.00 71.44 96 LEU A C 1
ATOM 763 O O . LEU A 1 96 ? 16.147 5.943 -7.783 1.00 71.44 96 LEU A O 1
ATOM 767 N N . ILE A 1 97 ? 18.190 5.002 -7.769 1.00 78.44 97 ILE A N 1
ATOM 768 C CA . ILE A 1 97 ? 18.906 6.204 -8.210 1.00 78.44 97 ILE A CA 1
ATOM 769 C C . ILE A 1 97 ? 18.529 6.526 -9.659 1.00 78.44 97 ILE A C 1
ATOM 771 O O . ILE A 1 97 ? 18.202 7.671 -9.968 1.00 78.44 97 ILE A O 1
ATOM 775 N N . GLY A 1 98 ? 18.487 5.524 -10.537 1.00 77.31 98 GLY A N 1
ATOM 776 C CA . GLY A 1 98 ? 18.004 5.652 -11.909 1.00 77.31 98 GLY A CA 1
ATOM 777 C C . GLY A 1 98 ? 16.566 6.165 -11.985 1.00 77.31 98 GLY A C 1
ATOM 778 O O . GLY A 1 98 ? 16.283 7.079 -12.759 1.00 77.31 98 GLY A O 1
ATOM 779 N N . ALA A 1 99 ? 15.671 5.659 -11.131 1.00 80.19 99 ALA A N 1
ATOM 780 C CA . ALA A 1 99 ? 14.297 6.150 -11.038 1.00 80.19 99 ALA A CA 1
ATOM 781 C C . ALA A 1 99 ? 14.234 7.621 -10.579 1.00 80.19 99 ALA A C 1
ATOM 783 O O . ALA A 1 99 ? 13.470 8.408 -11.139 1.00 80.19 99 ALA A O 1
ATOM 784 N N . ILE A 1 100 ? 15.067 8.026 -9.612 1.00 82.25 100 ILE A N 1
ATOM 785 C CA . ILE A 1 100 ? 15.183 9.433 -9.185 1.00 82.25 100 ILE A CA 1
ATOM 786 C C . ILE A 1 100 ? 15.686 10.311 -10.338 1.00 82.25 100 ILE A C 1
ATOM 788 O O . ILE A 1 100 ? 15.143 11.390 -10.575 1.00 82.25 100 ILE A O 1
ATOM 792 N N . ASN A 1 101 ? 16.665 9.837 -11.107 1.00 84.31 101 ASN A N 1
ATOM 793 C CA . ASN A 1 101 ? 17.201 10.560 -12.262 1.00 84.31 101 ASN A CA 1
ATOM 794 C C . ASN A 1 101 ? 16.177 10.732 -13.397 1.00 84.31 101 ASN A C 1
ATOM 796 O O . ASN A 1 101 ? 16.351 11.605 -14.248 1.00 84.31 101 ASN A O 1
ATOM 800 N N . LEU A 1 102 ? 15.091 9.952 -13.400 1.00 81.12 102 LEU A N 1
ATOM 801 C CA . LEU A 1 102 ? 13.985 10.089 -14.350 1.00 81.12 102 LEU A CA 1
ATOM 802 C C . LEU A 1 102 ? 12.932 11.116 -13.945 1.00 81.12 102 LEU A C 1
ATOM 804 O O . LEU A 1 102 ? 12.178 11.575 -14.802 1.00 81.12 102 LEU A O 1
ATOM 808 N N . VAL A 1 103 ? 12.903 11.531 -12.677 1.00 83.25 103 VAL A N 1
ATOM 809 C CA . VAL A 1 103 ? 11.977 12.556 -12.176 1.00 83.25 103 VAL A CA 1
ATOM 810 C C . VAL A 1 103 ? 11.945 13.827 -13.043 1.00 83.25 103 VAL A C 1
ATOM 812 O O . VAL A 1 103 ? 10.841 14.249 -13.395 1.00 83.25 103 VAL A O 1
ATOM 815 N N . PRO A 1 104 ? 13.078 14.435 -13.462 1.00 84.88 104 PRO A N 1
ATOM 816 C CA . PRO A 1 104 ? 13.035 15.626 -14.318 1.00 84.88 104 PRO A CA 1
ATOM 817 C C . PRO A 1 104 ? 12.418 15.369 -15.702 1.00 84.88 104 PRO A C 1
ATOM 819 O O . PRO A 1 104 ? 11.897 16.298 -16.316 1.00 84.88 104 PRO A O 1
ATOM 822 N N . PHE A 1 105 ? 12.423 14.123 -16.182 1.00 82.38 105 PHE A N 1
ATOM 823 C CA . PHE A 1 105 ? 11.857 13.748 -17.479 1.00 82.38 105 PHE A CA 1
ATOM 824 C C . PHE A 1 105 ? 10.355 13.461 -17.427 1.00 82.38 105 PHE A C 1
ATOM 826 O O . PHE A 1 105 ? 9.731 13.299 -18.471 1.00 82.38 105 PHE A O 1
ATOM 833 N N . ILE A 1 106 ? 9.736 13.441 -16.242 1.00 85.25 106 ILE A N 1
ATOM 834 C CA . ILE A 1 106 ? 8.294 13.186 -16.108 1.00 85.25 106 ILE A CA 1
ATOM 835 C C . ILE A 1 106 ? 7.491 14.196 -16.933 1.00 85.25 106 ILE A C 1
ATOM 837 O O . ILE A 1 106 ? 6.562 13.805 -17.629 1.00 85.25 106 ILE A O 1
ATOM 841 N N . LEU A 1 107 ? 7.868 15.479 -16.915 1.00 86.31 107 LEU A N 1
ATOM 842 C CA . LEU A 1 107 ? 7.148 16.542 -17.631 1.00 86.31 107 LEU A CA 1
ATOM 843 C C . LEU A 1 107 ? 7.360 16.520 -19.153 1.00 86.31 107 LEU A C 1
ATOM 845 O O . LEU A 1 107 ? 6.600 17.149 -19.885 1.00 86.31 107 LEU A O 1
ATOM 849 N N . THR A 1 108 ? 8.381 15.812 -19.634 1.00 89.12 108 THR A N 1
ATOM 850 C CA . THR A 1 108 ? 8.685 15.653 -21.064 1.00 89.12 108 THR A CA 1
ATOM 851 C C . THR A 1 108 ? 8.333 14.260 -21.586 1.00 89.12 108 THR A C 1
ATOM 853 O O . THR A 1 108 ? 8.408 14.016 -22.790 1.00 89.12 108 THR A O 1
ATOM 856 N N . ALA A 1 109 ? 7.908 13.351 -20.703 1.00 85.38 109 ALA A N 1
ATOM 857 C CA . ALA A 1 109 ? 7.492 12.001 -21.050 1.00 85.38 109 ALA A CA 1
ATOM 858 C C . ALA A 1 109 ? 6.216 11.999 -21.914 1.00 85.38 109 ALA A C 1
ATOM 860 O O . ALA A 1 109 ? 5.430 12.946 -21.858 1.00 85.38 109 ALA A O 1
ATOM 861 N N . PRO A 1 110 ? 5.948 10.923 -22.676 1.00 88.69 110 PRO A N 1
ATOM 862 C CA . PRO A 1 110 ? 4.680 10.764 -23.383 1.00 88.69 110 PRO A CA 1
ATOM 863 C C . PRO A 1 110 ? 3.465 10.918 -22.453 1.00 88.69 110 PRO A C 1
ATOM 865 O O . PRO A 1 110 ? 3.492 10.472 -21.303 1.00 88.69 110 PRO A O 1
ATOM 868 N N . ALA A 1 111 ? 2.375 11.494 -22.973 1.00 88.38 111 ALA A N 1
ATOM 869 C CA . ALA A 1 111 ? 1.175 11.840 -22.202 1.00 88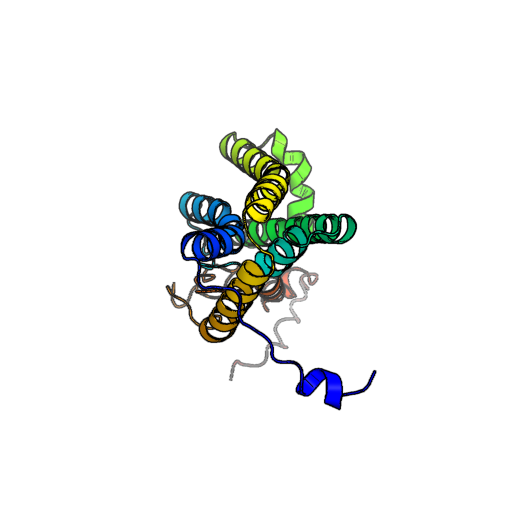.38 111 ALA A CA 1
ATOM 870 C C . ALA A 1 111 ? 0.639 10.725 -21.271 1.00 88.38 111 ALA A C 1
ATOM 872 O O . ALA A 1 111 ? 0.270 11.047 -20.141 1.00 88.38 111 ALA A O 1
ATOM 873 N N . PRO A 1 112 ? 0.634 9.427 -21.648 1.00 84.50 112 PRO A N 1
ATOM 874 C CA . PRO A 1 112 ? 0.203 8.362 -20.740 1.00 84.50 112 PRO A CA 1
ATOM 875 C C . PRO A 1 112 ? 1.003 8.314 -19.430 1.00 84.50 112 PRO A C 1
ATOM 877 O O . PRO A 1 112 ? 0.413 8.203 -18.358 1.00 84.50 112 PRO A O 1
ATOM 880 N N . TYR A 1 113 ? 2.329 8.476 -19.489 1.00 82.81 113 TYR A N 1
ATOM 881 C CA . TYR A 1 113 ? 3.190 8.458 -18.302 1.00 82.81 113 TYR A CA 1
ATOM 882 C C . TYR A 1 113 ? 2.974 9.689 -17.417 1.00 82.81 113 TYR A C 1
ATOM 884 O O . TYR A 1 113 ? 2.972 9.575 -16.189 1.00 82.81 113 TYR A O 1
ATOM 892 N N . GLN A 1 114 ? 2.724 10.852 -18.025 1.00 88.19 114 GLN A N 1
ATOM 893 C CA . GLN A 1 114 ? 2.378 12.078 -17.300 1.00 88.19 114 GLN A CA 1
ATOM 894 C C . GLN A 1 114 ? 1.064 11.915 -16.534 1.00 88.19 114 GLN A C 1
ATOM 896 O O . GLN A 1 114 ? 0.993 12.219 -15.343 1.00 88.19 114 GLN A O 1
ATOM 901 N N . ILE A 1 115 ? 0.035 11.382 -17.203 1.00 88.06 115 ILE A N 1
ATOM 902 C CA . ILE A 1 115 ? -1.284 11.138 -16.611 1.00 88.06 115 ILE A CA 1
ATOM 903 C C . ILE A 1 115 ? -1.172 10.129 -15.468 1.00 88.06 115 ILE A C 1
ATOM 905 O O . ILE A 1 115 ? -1.678 10.389 -14.379 1.00 88.06 115 ILE A O 1
ATOM 909 N N . MET A 1 116 ? -0.478 9.006 -15.678 1.00 84.31 116 MET A N 1
ATOM 910 C CA . MET A 1 116 ? -0.271 7.995 -14.636 1.00 84.31 116 MET A CA 1
ATOM 911 C C . MET A 1 116 ? 0.458 8.572 -13.422 1.00 84.31 116 MET A C 1
ATOM 913 O O . MET A 1 116 ? 0.041 8.333 -12.289 1.00 84.31 116 MET A O 1
ATOM 917 N N . THR A 1 117 ? 1.492 9.386 -13.644 1.00 86.94 117 THR A N 1
ATOM 918 C CA . THR A 1 117 ? 2.214 10.056 -12.556 1.00 86.94 117 THR A CA 1
ATOM 919 C C . THR A 1 117 ? 1.314 11.046 -11.814 1.00 86.94 117 THR A C 1
ATOM 921 O O . THR A 1 117 ? 1.275 11.041 -10.585 1.00 86.94 117 THR A O 1
ATOM 924 N N . GLY A 1 118 ? 0.533 11.857 -12.533 1.00 90.06 118 GLY A N 1
ATOM 925 C CA . GLY A 1 118 ? -0.429 12.781 -11.929 1.00 90.06 118 GLY A CA 1
ATOM 926 C C . GLY A 1 118 ? -1.495 12.064 -11.095 1.00 90.06 118 GLY A C 1
ATOM 927 O O . GLY A 1 118 ? -1.783 12.482 -9.974 1.00 90.06 118 GLY A O 1
ATOM 928 N N . LEU A 1 119 ? -2.033 10.946 -11.594 1.00 89.81 119 LEU A N 1
ATOM 929 C CA . LEU A 1 119 ? -2.977 10.098 -10.860 1.00 89.81 119 LEU A CA 1
ATOM 930 C C . LEU A 1 119 ? -2.342 9.484 -9.610 1.00 89.81 119 LEU A C 1
ATOM 932 O O . LEU A 1 119 ? -2.989 9.446 -8.564 1.00 89.81 119 LEU A O 1
ATOM 936 N N . LEU A 1 120 ? -1.084 9.046 -9.692 1.00 89.50 120 LEU A N 1
ATOM 937 C CA . LEU A 1 120 ? -0.346 8.518 -8.549 1.00 89.50 120 LEU A CA 1
ATOM 938 C C . LEU A 1 120 ? -0.140 9.589 -7.469 1.00 89.50 120 LEU A C 1
ATOM 940 O O . LEU A 1 120 ? -0.408 9.332 -6.297 1.00 89.50 120 LEU A O 1
ATOM 944 N N . LEU A 1 121 ? 0.267 10.803 -7.850 1.00 92.06 121 LEU A N 1
ATOM 945 C CA . LEU A 1 121 ? 0.421 11.926 -6.919 1.00 92.06 121 LEU A CA 1
ATOM 946 C C . LEU A 1 121 ? -0.918 12.322 -6.285 1.00 92.06 121 LEU A C 1
ATOM 948 O O . LEU A 1 121 ? -1.003 12.499 -5.068 1.00 92.06 121 LEU A O 1
ATOM 952 N N . LEU A 1 122 ? -1.984 12.404 -7.087 1.00 94.38 122 LEU A N 1
ATOM 953 C CA . LEU A 1 122 ? -3.329 12.660 -6.581 1.00 94.38 122 LEU A CA 1
ATOM 954 C C . LEU A 1 122 ? -3.759 11.571 -5.595 1.00 94.38 122 LEU A C 1
ATOM 956 O O . LEU A 1 122 ? -4.310 11.885 -4.544 1.00 94.38 122 LEU A O 1
ATOM 960 N N . TYR A 1 123 ? -3.475 10.306 -5.896 1.00 94.62 123 TYR A N 1
ATOM 961 C CA . TYR A 1 123 ? -3.740 9.183 -5.006 1.00 94.62 123 TYR A CA 1
ATOM 962 C C . TYR A 1 123 ? -2.954 9.293 -3.689 1.00 94.62 123 TYR A C 1
ATOM 964 O O . TYR A 1 123 ? -3.549 9.162 -2.616 1.00 94.62 123 TYR A O 1
ATOM 972 N N . MET A 1 124 ? -1.656 9.618 -3.746 1.00 94.50 124 MET A N 1
ATOM 973 C CA . MET A 1 124 ? -0.805 9.822 -2.565 1.00 94.50 124 MET A CA 1
ATOM 974 C C . MET A 1 124 ? -1.326 10.919 -1.631 1.00 94.50 124 MET A C 1
ATOM 976 O O . MET A 1 124 ? -1.203 10.799 -0.410 1.00 94.50 124 MET A O 1
ATOM 980 N N . LEU A 1 125 ? -1.913 11.976 -2.199 1.00 95.50 125 LEU A N 1
ATOM 981 C CA . LEU A 1 125 ? -2.483 13.088 -1.445 1.00 95.50 125 LEU A CA 1
ATOM 982 C C . LEU A 1 125 ? -3.905 12.791 -0.961 1.00 95.50 125 LEU A C 1
ATOM 984 O O . LEU A 1 125 ? -4.204 13.007 0.208 1.00 95.50 125 LEU A O 1
ATOM 988 N N . ALA A 1 126 ? -4.789 12.295 -1.828 1.00 96.19 126 ALA A N 1
ATOM 989 C CA . ALA A 1 126 ? -6.216 12.152 -1.546 1.00 96.19 126 ALA A CA 1
ATOM 990 C C . ALA A 1 126 ? -6.539 10.940 -0.663 1.00 96.19 126 ALA A C 1
ATOM 992 O O . ALA A 1 126 ? -7.410 11.023 0.209 1.00 96.19 126 ALA A O 1
ATOM 993 N N . MET A 1 127 ? -5.853 9.812 -0.870 1.00 96.62 127 MET A N 1
ATOM 994 C CA . MET A 1 127 ? -6.216 8.549 -0.232 1.00 96.62 127 MET A CA 1
ATOM 995 C C . MET A 1 127 ? -6.154 8.597 1.302 1.00 96.62 127 MET A C 1
ATOM 997 O O . MET A 1 127 ? -7.113 8.148 1.935 1.00 96.62 127 MET A O 1
ATOM 1001 N N . PRO A 1 128 ? -5.136 9.202 1.945 1.00 96.12 128 PRO A N 1
ATOM 1002 C CA . PRO A 1 128 ? -5.135 9.327 3.399 1.00 96.12 128 PRO A CA 1
ATOM 1003 C C . PRO A 1 128 ? -6.351 10.084 3.957 1.00 96.12 128 PRO A C 1
ATOM 1005 O O . PRO A 1 128 ? -6.895 9.691 4.991 1.00 96.12 128 PRO A O 1
ATOM 1008 N N . PHE A 1 129 ? -6.850 11.112 3.256 1.00 95.94 129 PHE A N 1
ATOM 1009 C CA . PHE A 1 129 ? -8.073 11.821 3.658 1.00 95.94 129 PHE A CA 1
ATOM 1010 C C . PHE A 1 129 ? -9.324 10.954 3.496 1.00 95.94 129 PHE A C 1
ATOM 1012 O O . PHE A 1 129 ? -10.218 11.001 4.347 1.00 95.94 129 PHE A O 1
ATOM 1019 N N . VAL A 1 130 ? -9.395 10.156 2.425 1.00 95.94 130 VAL A N 1
ATOM 1020 C CA . VAL A 1 130 ? -10.481 9.186 2.209 1.00 95.94 130 VAL A CA 1
ATOM 1021 C C . VAL A 1 130 ? -10.501 8.165 3.345 1.00 95.94 130 VAL A C 1
ATOM 1023 O O . VAL A 1 130 ? -11.546 7.973 3.970 1.00 95.94 130 VAL A O 1
ATOM 1026 N N . LEU A 1 131 ? -9.345 7.580 3.671 1.00 96.25 131 LEU A N 1
ATOM 1027 C CA . LEU A 1 131 ? -9.194 6.630 4.774 1.00 96.25 131 LEU A CA 1
ATOM 1028 C C . LEU A 1 131 ? -9.582 7.254 6.115 1.00 96.25 131 LEU A C 1
ATOM 1030 O O . LEU A 1 131 ? -10.342 6.653 6.868 1.00 96.25 131 LEU A O 1
ATOM 1034 N N . GLN A 1 132 ? -9.144 8.483 6.396 1.00 95.00 132 GLN A N 1
ATOM 1035 C CA . GLN A 1 132 ? -9.494 9.184 7.630 1.00 95.00 132 GLN A CA 1
ATOM 1036 C C . GLN A 1 132 ? -11.004 9.448 7.746 1.00 95.00 132 GLN A C 1
ATOM 1038 O O . GLN A 1 132 ? -11.588 9.242 8.814 1.00 95.00 132 GLN A O 1
ATOM 1043 N N . LYS A 1 133 ? -11.658 9.894 6.663 1.00 95.12 133 LYS A N 1
ATOM 1044 C CA . LYS A 1 133 ? -13.115 10.117 6.640 1.00 95.12 133 LYS A CA 1
ATOM 1045 C C . LYS A 1 133 ? -13.898 8.812 6.775 1.00 95.12 133 LYS A C 1
ATOM 1047 O O . LYS A 1 133 ? -14.944 8.800 7.421 1.00 95.12 133 LYS A O 1
ATOM 1052 N N . ALA A 1 134 ? -13.418 7.727 6.172 1.00 94.44 134 ALA A N 1
ATOM 1053 C CA . ALA A 1 134 ? -14.030 6.410 6.296 1.00 94.44 134 ALA A CA 1
ATOM 1054 C C . ALA A 1 134 ? -13.862 5.843 7.716 1.00 94.44 134 ALA A C 1
ATOM 1056 O O . ALA A 1 134 ? -14.837 5.375 8.302 1.00 94.44 134 ALA A O 1
ATOM 1057 N N . ALA A 1 135 ? -12.667 5.964 8.301 1.00 93.62 135 ALA A N 1
ATOM 1058 C CA . ALA A 1 135 ? -12.365 5.507 9.655 1.00 93.62 135 ALA A CA 1
ATOM 1059 C C . ALA A 1 135 ? -13.238 6.193 10.715 1.00 93.62 135 ALA A C 1
ATOM 1061 O O . ALA A 1 135 ? -13.661 5.543 11.662 1.00 93.62 135 ALA A O 1
ATOM 1062 N N . ALA A 1 136 ? -13.607 7.463 10.518 1.00 92.00 136 ALA A N 1
ATOM 1063 C CA . ALA A 1 136 ? -14.526 8.176 11.411 1.00 92.00 136 ALA A CA 1
ATOM 1064 C C . ALA A 1 136 ? -15.947 7.571 11.481 1.00 92.00 136 ALA A C 1
ATOM 1066 O O . ALA A 1 136 ? -16.694 7.882 12.404 1.00 92.00 136 ALA A O 1
ATOM 1067 N N . LYS A 1 137 ? -16.341 6.719 10.522 1.00 91.88 137 LYS A N 1
ATOM 1068 C CA . LYS A 1 137 ? -17.659 6.057 10.484 1.00 91.88 137 LYS A CA 1
ATOM 1069 C C . LYS A 1 137 ? -17.654 4.655 11.111 1.00 91.88 137 LYS A C 1
ATOM 1071 O O . LYS A 1 137 ? -18.686 3.982 11.108 1.00 91.88 137 LYS A O 1
ATOM 1076 N N . THR A 1 138 ? -16.514 4.191 11.621 1.00 90.81 138 THR A N 1
ATOM 1077 C CA . THR A 1 138 ? -16.362 2.881 12.270 1.00 90.81 138 THR A CA 1
ATOM 1078 C C . THR A 1 138 ? -15.567 3.009 13.571 1.00 90.81 138 THR A C 1
ATOM 1080 O O . THR A 1 138 ? -15.072 4.080 13.908 1.00 90.81 138 THR A O 1
ATOM 1083 N N . ASP A 1 139 ? -15.483 1.923 14.334 1.00 90.88 139 ASP A N 1
ATOM 1084 C CA . ASP A 1 139 ? -14.638 1.849 15.525 1.00 90.88 139 ASP A CA 1
ATOM 1085 C C . ASP A 1 139 ? -13.269 1.274 15.138 1.00 90.88 139 ASP A C 1
ATOM 1087 O O . ASP A 1 139 ? -13.176 0.319 14.357 1.00 90.88 139 ASP A O 1
ATOM 1091 N N . PHE A 1 140 ? -12.205 1.818 15.729 1.00 92.06 140 PHE A N 1
ATOM 1092 C CA . PHE A 1 140 ? -10.859 1.269 15.613 1.00 92.06 140 PHE A CA 1
ATOM 1093 C C . PHE A 1 140 ? -10.810 -0.213 16.002 1.00 92.06 140 PHE A C 1
ATOM 1095 O O . PHE A 1 140 ? -10.066 -0.970 15.390 1.00 92.06 140 PHE A O 1
ATOM 1102 N N . ARG A 1 141 ? -11.632 -0.665 16.960 1.00 91.81 141 ARG A N 1
ATOM 1103 C CA . ARG A 1 141 ? -11.695 -2.085 17.351 1.00 91.81 141 ARG A CA 1
ATOM 1104 C C . ARG A 1 141 ? -12.085 -2.993 16.185 1.00 91.81 141 ARG A C 1
ATOM 1106 O O . ARG A 1 141 ? -11.465 -4.036 16.004 1.00 91.81 141 ARG A O 1
ATOM 1113 N N . HIS A 1 142 ? -13.077 -2.599 15.381 1.00 92.25 142 HIS A N 1
ATOM 1114 C CA . HIS A 1 142 ? -13.475 -3.360 14.190 1.00 92.25 142 HIS A CA 1
ATOM 1115 C C . HIS A 1 142 ? -12.346 -3.384 13.156 1.00 92.25 142 HIS A C 1
ATOM 1117 O O . HIS A 1 142 ? -12.055 -4.442 12.605 1.00 92.25 142 HIS A O 1
ATOM 1123 N N . ILE A 1 143 ? -11.662 -2.253 12.952 1.00 94.88 143 ILE A N 1
ATOM 1124 C CA . ILE A 1 143 ? -10.504 -2.163 12.050 1.00 94.88 143 ILE A CA 1
ATOM 1125 C C . ILE A 1 143 ? -9.361 -3.056 12.534 1.00 94.88 143 ILE A C 1
ATOM 1127 O O . ILE A 1 143 ? -8.814 -3.808 11.737 1.00 94.88 143 ILE A O 1
ATOM 1131 N N . ALA A 1 144 ? -9.028 -3.026 13.823 1.00 95.00 144 ALA A N 1
ATOM 1132 C CA . ALA A 1 144 ? -7.951 -3.821 14.403 1.00 95.00 144 ALA A CA 1
ATOM 1133 C C . ALA A 1 144 ? -8.221 -5.328 14.291 1.00 95.00 144 ALA A C 1
ATOM 1135 O O . ALA A 1 144 ? -7.327 -6.078 13.911 1.00 95.00 144 ALA A O 1
ATOM 1136 N N . VAL A 1 145 ? -9.458 -5.769 14.554 1.00 94.06 145 VAL A N 1
ATOM 1137 C CA . VAL A 1 145 ? -9.856 -7.175 14.367 1.00 94.06 145 VAL A CA 1
ATOM 1138 C C . VAL A 1 145 ? -9.743 -7.575 12.895 1.00 94.06 145 VAL A C 1
ATOM 1140 O O . VAL A 1 145 ? -9.113 -8.585 12.589 1.00 94.06 145 VAL A O 1
ATOM 1143 N N . CYS A 1 146 ? -10.284 -6.774 11.971 1.00 95.50 146 CYS A N 1
ATOM 1144 C CA . CYS A 1 146 ? -10.153 -7.049 10.539 1.00 95.50 146 CYS A CA 1
ATOM 1145 C C . CYS A 1 146 ? -8.684 -7.064 10.091 1.00 95.50 146 CYS A C 1
ATOM 1147 O O . CYS A 1 146 ? -8.298 -7.921 9.305 1.00 95.50 146 CYS A O 1
ATOM 1149 N N . ALA A 1 147 ? -7.851 -6.161 10.608 1.00 96.31 147 ALA A N 1
ATOM 1150 C CA . ALA A 1 147 ? -6.436 -6.107 10.272 1.00 96.31 147 ALA A CA 1
ATOM 1151 C C . ALA A 1 147 ? -5.678 -7.322 10.800 1.00 96.31 147 ALA A C 1
ATOM 1153 O O . ALA A 1 147 ? -4.843 -7.853 10.080 1.00 96.31 147 ALA A O 1
ATOM 1154 N N . ALA A 1 148 ? -6.001 -7.807 12.002 1.00 95.88 148 ALA A N 1
ATOM 1155 C CA . ALA A 1 148 ? -5.437 -9.047 12.524 1.00 95.88 148 ALA A CA 1
ATOM 1156 C C . ALA A 1 148 ? -5.801 -10.245 11.632 1.00 95.88 148 ALA A C 1
ATOM 1158 O O . ALA A 1 148 ? -4.936 -11.061 11.330 1.00 95.88 148 ALA A O 1
ATOM 1159 N N . VAL A 1 149 ? -7.046 -10.315 11.147 1.00 95.31 149 VAL A N 1
ATOM 1160 C CA . VAL A 1 149 ? -7.480 -11.359 10.204 1.00 95.31 149 VAL A CA 1
ATOM 1161 C C . VAL A 1 149 ? -6.745 -11.247 8.867 1.00 95.31 149 VAL A C 1
ATOM 1163 O O . VAL A 1 149 ? -6.233 -12.251 8.379 1.00 95.31 149 VAL A O 1
ATOM 1166 N N . VAL A 1 150 ? -6.638 -10.046 8.287 1.00 95.81 150 VAL A N 1
ATOM 1167 C CA . VAL A 1 150 ? -5.898 -9.827 7.029 1.00 95.81 150 VAL A CA 1
ATOM 1168 C C . VAL A 1 150 ? -4.410 -10.141 7.200 1.00 95.81 150 VAL A C 1
ATOM 1170 O O . VAL A 1 150 ? -3.825 -10.775 6.328 1.00 95.81 150 VAL A O 1
ATOM 1173 N N . ALA A 1 151 ? -3.798 -9.751 8.320 1.00 95.94 151 ALA A N 1
ATOM 1174 C CA . ALA A 1 151 ? -2.400 -10.047 8.619 1.00 95.94 151 ALA A CA 1
ATOM 1175 C C . ALA A 1 151 ? -2.168 -11.552 8.787 1.00 95.94 151 ALA A C 1
ATOM 1177 O O . ALA A 1 151 ? -1.220 -12.085 8.220 1.00 95.94 151 ALA A O 1
ATOM 1178 N N . ALA A 1 152 ? -3.045 -12.243 9.521 1.00 96.19 152 ALA A N 1
ATOM 1179 C CA . ALA A 1 152 ? -2.974 -13.688 9.698 1.00 96.19 152 ALA A CA 1
ATOM 1180 C C . ALA A 1 152 ? -3.128 -14.414 8.357 1.00 96.19 152 ALA A C 1
ATOM 1182 O O . ALA A 1 152 ? -2.289 -15.243 8.011 1.00 96.19 152 ALA A O 1
ATOM 1183 N N . ALA A 1 153 ? -4.143 -14.052 7.566 1.00 95.31 153 ALA A N 1
ATOM 1184 C CA . ALA A 1 153 ? -4.319 -14.583 6.219 1.00 95.31 153 ALA A CA 1
ATOM 1185 C C . ALA A 1 153 ? -3.062 -14.340 5.374 1.00 95.31 153 ALA A C 1
ATOM 1187 O O . ALA A 1 153 ? -2.518 -15.283 4.815 1.00 95.31 153 ALA A O 1
ATOM 1188 N N . GLY A 1 154 ? -2.536 -13.112 5.365 1.00 94.12 154 GLY A N 1
ATOM 1189 C CA . GLY A 1 154 ? -1.342 -12.770 4.601 1.00 94.12 154 GLY A CA 1
ATOM 1190 C C . GLY A 1 154 ? -0.069 -13.477 5.064 1.00 94.12 154 GLY A C 1
ATOM 1191 O O . GLY A 1 154 ? 0.767 -13.813 4.233 1.00 94.12 154 GLY A O 1
ATOM 1192 N N . TYR A 1 155 ? 0.068 -13.774 6.356 1.00 93.88 155 TYR A N 1
ATOM 1193 C CA . TYR A 1 155 ? 1.159 -14.594 6.879 1.00 93.88 155 TYR A CA 1
ATOM 1194 C C . TYR A 1 155 ? 1.085 -16.028 6.339 1.00 93.88 155 TYR A C 1
ATOM 1196 O O . TYR A 1 155 ? 2.065 -16.536 5.793 1.00 93.88 155 TYR A O 1
ATOM 1204 N N . PHE A 1 156 ? -0.090 -16.662 6.421 1.00 93.94 156 PHE A N 1
ATOM 1205 C CA . PHE A 1 156 ? -0.271 -18.041 5.964 1.00 93.94 156 PHE A CA 1
ATOM 1206 C C . PHE A 1 156 ? -0.267 -18.178 4.442 1.00 93.94 156 PHE A C 1
ATOM 1208 O O . PHE A 1 156 ? 0.226 -19.176 3.935 1.00 93.94 156 PHE A O 1
ATOM 1215 N N . THR A 1 157 ? -0.774 -17.197 3.695 1.00 92.56 157 THR A N 1
ATOM 1216 C CA . THR A 1 157 ? -0.864 -17.276 2.229 1.00 92.56 157 THR A CA 1
ATOM 1217 C C . THR A 1 157 ? 0.259 -16.536 1.513 1.00 92.56 157 THR A C 1
ATOM 1219 O O . THR A 1 157 ? 0.346 -16.599 0.291 1.00 92.56 157 THR A O 1
ATOM 1222 N N . GLY A 1 158 ? 1.129 -15.816 2.224 1.00 86.06 158 GLY A N 1
ATOM 1223 C CA . GLY A 1 158 ? 2.114 -14.924 1.607 1.00 86.06 158 GLY A CA 1
ATOM 1224 C C . GLY A 1 158 ? 3.309 -15.609 0.950 1.00 86.06 158 GLY A C 1
ATOM 1225 O O . GLY A 1 158 ? 4.212 -14.946 0.448 1.00 86.06 158 GLY A O 1
ATOM 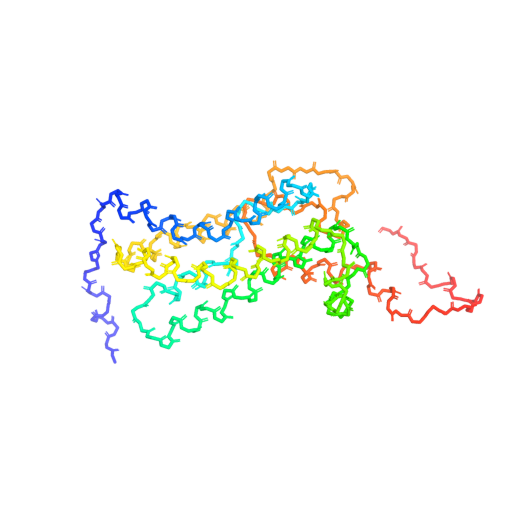1226 N N . HIS A 1 159 ? 3.355 -16.934 0.956 1.00 87.06 159 HIS A N 1
ATOM 1227 C CA . HIS A 1 159 ? 4.297 -17.720 0.160 1.00 87.06 159 HIS A CA 1
ATOM 1228 C C . HIS A 1 159 ? 3.638 -18.323 -1.090 1.00 87.06 159 HIS A C 1
ATOM 1230 O O . HIS A 1 159 ? 4.340 -18.823 -1.962 1.00 87.06 159 HIS A O 1
ATOM 1236 N N . LEU A 1 160 ? 2.305 -18.268 -1.181 1.00 89.50 160 LEU A N 1
ATOM 1237 C CA . LEU A 1 160 ? 1.536 -18.837 -2.278 1.00 89.50 160 LEU A CA 1
ATOM 1238 C C . LEU A 1 160 ? 1.378 -17.805 -3.396 1.00 89.50 160 LEU A C 1
ATOM 1240 O O . LEU A 1 160 ? 0.981 -16.659 -3.149 1.00 89.50 160 LEU A O 1
ATOM 1244 N N . SER A 1 161 ? 1.629 -18.245 -4.624 1.00 89.00 161 SER A N 1
ATOM 1245 C CA . SER A 1 161 ? 1.323 -17.488 -5.835 1.00 89.00 161 SER A CA 1
ATOM 1246 C C . SER A 1 161 ? 0.025 -18.000 -6.456 1.00 89.00 161 SER A C 1
ATOM 1248 O O . SER A 1 161 ? -0.211 -19.205 -6.501 1.00 89.00 161 SER A O 1
ATOM 1250 N N . TYR A 1 162 ? -0.835 -17.093 -6.920 1.00 88.94 162 TYR A N 1
ATOM 1251 C CA . TYR A 1 162 ? -2.082 -17.440 -7.617 1.00 88.94 162 TYR A CA 1
ATOM 1252 C C . TYR A 1 162 ? -1.879 -17.656 -9.121 1.00 88.94 162 TYR A C 1
ATOM 1254 O O . TYR A 1 162 ? -2.775 -18.137 -9.810 1.00 88.94 162 TYR A O 1
ATOM 1262 N N . TYR A 1 163 ? -0.709 -17.284 -9.631 1.00 84.69 163 TYR A N 1
ATOM 1263 C CA . TYR A 1 163 ? -0.312 -17.454 -11.017 1.00 84.69 163 TYR A CA 1
ATOM 1264 C C . TYR A 1 163 ? 1.207 -17.638 -11.080 1.00 84.69 163 TYR A C 1
ATOM 1266 O O . TYR A 1 163 ? 1.931 -17.036 -10.287 1.00 84.69 163 TYR A O 1
ATOM 1274 N N . ASP A 1 164 ? 1.688 -18.472 -11.998 1.00 75.81 164 ASP A N 1
ATOM 1275 C CA . ASP A 1 164 ? 3.117 -18.714 -12.204 1.00 75.81 164 ASP A CA 1
ATOM 1276 C C . ASP A 1 164 ? 3.456 -18.593 -13.696 1.00 75.81 164 ASP A C 1
ATOM 1278 O O . ASP A 1 164 ? 2.845 -19.254 -14.537 1.00 75.81 164 ASP A O 1
ATOM 1282 N N . ARG A 1 165 ? 4.427 -17.734 -14.034 1.00 70.75 165 ARG A N 1
ATOM 1283 C CA . ARG A 1 165 ? 4.956 -17.558 -15.399 1.00 70.75 165 ARG A CA 1
ATOM 1284 C C . ARG A 1 165 ? 6.070 -18.558 -15.772 1.00 70.75 165 ARG A C 1
ATOM 1286 O O . ARG A 1 165 ? 6.659 -18.427 -16.846 1.00 70.75 165 ARG A O 1
ATOM 1293 N N . GLY A 1 166 ? 6.368 -19.572 -14.954 1.00 65.56 166 GLY A N 1
ATOM 1294 C CA . GLY A 1 166 ? 7.319 -20.644 -15.293 1.00 65.56 166 GLY A CA 1
ATOM 1295 C C . GLY A 1 166 ? 8.794 -20.209 -15.229 1.00 65.56 166 GLY A C 1
ATOM 1296 O O . GLY A 1 166 ? 9.159 -19.355 -14.436 1.00 65.56 166 GLY A O 1
ATOM 1297 N N . ARG A 1 167 ? 9.699 -20.774 -16.051 1.00 51.81 167 ARG A N 1
ATOM 1298 C CA . ARG A 1 167 ? 11.175 -20.586 -15.926 1.00 51.81 167 ARG A CA 1
ATOM 1299 C C . ARG A 1 167 ? 11.707 -19.145 -16.098 1.00 51.81 167 ARG A C 1
ATOM 1301 O O . ARG A 1 167 ? 12.875 -18.909 -15.815 1.00 51.81 167 ARG A O 1
ATOM 1308 N N . MET A 1 168 ? 10.876 -18.187 -16.512 1.00 51.75 168 MET A N 1
ATOM 1309 C CA . MET A 1 168 ? 11.200 -16.747 -16.553 1.00 51.75 168 MET A CA 1
ATOM 1310 C C . MET A 1 168 ? 10.901 -16.033 -15.208 1.00 51.75 168 MET A C 1
ATOM 1312 O O . MET A 1 168 ? 11.017 -14.815 -15.108 1.00 51.75 168 MET A O 1
ATOM 1316 N N . ALA A 1 169 ? 10.485 -16.783 -14.176 1.00 51.00 169 ALA A N 1
ATOM 1317 C CA . ALA A 1 169 ? 9.807 -16.295 -12.973 1.00 51.00 169 ALA A CA 1
ATOM 1318 C C . ALA A 1 169 ? 10.588 -15.324 -12.070 1.00 51.00 169 ALA A C 1
ATOM 1320 O O . ALA A 1 169 ? 9.999 -14.421 -11.485 1.00 51.00 169 ALA A O 1
ATOM 1321 N N . ASN A 1 170 ? 11.897 -15.481 -11.910 1.00 55.50 170 ASN A N 1
ATOM 1322 C CA . ASN A 1 170 ? 12.613 -14.753 -10.850 1.00 55.50 170 ASN A CA 1
ATOM 1323 C C . ASN A 1 170 ? 13.320 -13.483 -11.324 1.00 55.50 170 ASN A C 1
ATOM 1325 O O . ASN A 1 170 ? 14.049 -12.862 -10.554 1.00 55.50 170 ASN A O 1
ATOM 1329 N N . ILE A 1 171 ? 13.115 -13.082 -12.577 1.00 62.47 171 ILE A N 1
ATOM 1330 C CA . ILE A 1 171 ? 13.835 -11.950 -13.145 1.00 62.47 171 ILE A CA 1
ATOM 1331 C C . ILE A 1 171 ? 13.007 -10.675 -12.925 1.00 62.47 171 ILE A C 1
ATOM 1333 O O . ILE A 1 171 ? 11.865 -10.584 -13.375 1.00 62.47 171 ILE A O 1
ATOM 1337 N N . PHE A 1 172 ? 13.568 -9.706 -12.195 1.00 70.56 172 PHE A N 1
ATOM 1338 C CA . PHE A 1 172 ? 13.021 -8.347 -12.039 1.00 70.56 172 PHE A CA 1
ATOM 1339 C C . PHE A 1 172 ? 11.573 -8.272 -11.511 1.00 70.56 172 PHE A C 1
ATOM 1341 O O . PHE A 1 172 ? 10.792 -7.416 -11.917 1.00 70.56 172 PHE A O 1
ATOM 1348 N N . GLY A 1 173 ? 11.181 -9.186 -10.618 1.00 70.31 173 GLY A N 1
ATOM 1349 C CA . GLY A 1 173 ? 9.835 -9.186 -10.033 1.00 70.31 173 GLY A CA 1
ATOM 1350 C C . GLY A 1 173 ? 8.718 -9.633 -10.987 1.00 70.31 173 GLY A C 1
ATOM 1351 O O . GLY A 1 173 ? 7.544 -9.470 -10.660 1.00 70.31 173 GLY A O 1
ATOM 1352 N N . ALA A 1 174 ? 9.047 -10.233 -12.138 1.00 73.31 174 ALA A N 1
ATOM 1353 C CA . ALA A 1 174 ? 8.075 -10.655 -13.152 1.00 73.31 174 ALA A CA 1
ATOM 1354 C C . ALA A 1 174 ? 7.058 -11.718 -12.681 1.00 73.31 174 ALA A C 1
ATOM 1356 O O . ALA A 1 174 ? 6.034 -11.912 -13.341 1.00 73.31 174 ALA A O 1
ATOM 1357 N N . ASN A 1 175 ? 7.308 -12.393 -11.551 1.00 78.94 175 ASN A N 1
ATOM 1358 C CA . ASN A 1 175 ? 6.407 -13.393 -10.962 1.00 78.94 175 ASN A CA 1
ATOM 1359 C C . ASN A 1 175 ? 5.839 -12.974 -9.598 1.00 78.94 175 ASN A C 1
ATOM 1361 O O . ASN A 1 175 ? 5.580 -13.796 -8.723 1.00 78.94 175 ASN A O 1
ATOM 1365 N N . ASN A 1 176 ? 5.614 -11.674 -9.422 1.00 86.44 176 ASN A N 1
ATOM 1366 C CA . ASN A 1 176 ? 5.012 -11.067 -8.237 1.00 86.44 176 ASN A CA 1
ATOM 1367 C C . ASN A 1 176 ? 3.486 -11.328 -8.114 1.00 86.44 176 ASN A C 1
ATOM 1369 O O . ASN A 1 176 ? 2.711 -10.432 -7.801 1.00 86.44 176 ASN A O 1
ATOM 1373 N N . PHE A 1 177 ? 3.025 -12.554 -8.371 1.00 89.62 177 PHE A N 1
ATOM 1374 C CA . PHE A 1 177 ? 1.612 -12.962 -8.331 1.00 89.62 177 PHE A CA 1
ATOM 1375 C C . PHE A 1 177 ? 1.228 -13.596 -6.985 1.00 89.62 177 PHE A C 1
ATOM 1377 O O . PHE A 1 177 ? 0.571 -14.633 -6.936 1.00 89.62 177 PHE A O 1
ATOM 1384 N N . TYR A 1 178 ? 1.650 -13.000 -5.869 1.00 92.25 178 TYR A N 1
ATOM 1385 C CA . TYR A 1 178 ? 1.351 -13.523 -4.530 1.00 92.25 178 TYR A CA 1
ATOM 1386 C C . TYR A 1 178 ? -0.076 -13.195 -4.075 1.00 92.25 178 TYR A C 1
ATOM 1388 O O . TYR A 1 178 ? -0.630 -12.153 -4.419 1.00 92.25 178 TYR A O 1
ATOM 1396 N N . TYR A 1 179 ? -0.680 -14.018 -3.216 1.00 93.12 179 TYR A N 1
ATOM 1397 C CA . TYR A 1 179 ? -1.958 -13.633 -2.596 1.00 93.12 179 TYR A CA 1
ATOM 1398 C C . TYR A 1 179 ? -1.800 -12.398 -1.694 1.00 93.12 179 TYR A C 1
ATOM 1400 O O . TYR A 1 179 ? -2.563 -11.440 -1.797 1.00 93.12 179 TYR A O 1
ATOM 1408 N N . ALA A 1 180 ? -0.777 -12.373 -0.841 1.00 94.38 180 ALA A N 1
ATOM 1409 C CA . ALA A 1 180 ? -0.479 -11.217 -0.004 1.00 94.38 180 ALA A CA 1
ATOM 1410 C C . ALA A 1 180 ? 1.021 -11.124 0.282 1.00 94.38 180 ALA A C 1
ATOM 1412 O O . ALA A 1 180 ? 1.619 -12.082 0.761 1.00 94.38 180 ALA A O 1
ATOM 1413 N N . LYS A 1 181 ? 1.651 -9.983 0.001 1.00 94.38 181 LYS A N 1
ATOM 1414 C CA . LYS A 1 181 ? 3.091 -9.797 0.240 1.00 94.38 181 LYS A CA 1
ATOM 1415 C C . LYS A 1 181 ? 3.430 -8.326 0.431 1.00 94.38 181 LYS A C 1
ATOM 1417 O O . LYS A 1 181 ? 2.718 -7.461 -0.064 1.00 94.38 181 LYS A O 1
ATOM 1422 N N . SER A 1 182 ? 4.521 -8.047 1.133 1.00 94.75 182 SER A N 1
ATOM 1423 C CA . SER A 1 182 ? 5.136 -6.717 1.169 1.00 94.75 182 SER A CA 1
ATOM 1424 C C . SER A 1 182 ? 5.817 -6.420 -0.171 1.00 94.75 182 SER A C 1
ATOM 1426 O O . SER A 1 182 ? 6.638 -7.220 -0.626 1.00 94.75 182 SER A O 1
ATOM 1428 N N . GLN A 1 183 ? 5.494 -5.286 -0.798 1.00 93.06 183 GLN A N 1
ATOM 1429 C CA . GLN A 1 183 ? 6.203 -4.817 -1.991 1.00 93.06 183 GLN A CA 1
ATOM 1430 C C . GLN A 1 183 ? 7.599 -4.301 -1.649 1.00 93.06 183 GLN A C 1
ATOM 1432 O O . GLN A 1 183 ? 8.528 -4.562 -2.403 1.00 93.06 183 GLN A O 1
ATOM 1437 N N . ALA A 1 184 ? 7.786 -3.652 -0.499 1.00 91.88 184 ALA A N 1
ATOM 1438 C CA . ALA A 1 184 ? 9.105 -3.202 -0.053 1.00 91.88 184 ALA A CA 1
ATOM 1439 C C . ALA A 1 184 ? 10.089 -4.377 0.117 1.00 91.88 184 ALA A C 1
ATOM 1441 O O . ALA A 1 184 ? 11.247 -4.310 -0.310 1.00 91.88 184 ALA A O 1
ATOM 1442 N N . MET A 1 185 ? 9.612 -5.493 0.681 1.00 90.50 185 MET A N 1
ATOM 1443 C CA . MET A 1 185 ? 10.395 -6.726 0.792 1.00 90.50 185 MET A CA 1
ATOM 1444 C C . MET A 1 185 ? 10.758 -7.274 -0.591 1.00 90.50 185 MET A C 1
ATOM 1446 O O . MET A 1 185 ? 11.918 -7.588 -0.845 1.00 90.50 185 MET A O 1
ATOM 1450 N N . LEU A 1 186 ? 9.779 -7.379 -1.492 1.00 89.19 186 LEU A N 1
ATOM 1451 C CA . LEU A 1 186 ? 9.996 -7.915 -2.836 1.00 89.19 186 LEU A CA 1
ATOM 1452 C C . LEU A 1 186 ? 10.915 -7.039 -3.683 1.00 89.19 186 LEU A C 1
ATOM 1454 O O . LEU A 1 186 ? 11.718 -7.570 -4.445 1.00 89.19 186 LEU A O 1
ATOM 1458 N N . TYR A 1 187 ? 10.844 -5.722 -3.512 1.00 87.75 187 TYR A N 1
ATOM 1459 C CA . TYR A 1 187 ? 11.754 -4.772 -4.140 1.00 87.75 187 TYR A CA 1
ATOM 1460 C C . TYR A 1 187 ? 13.191 -5.029 -3.703 1.00 87.75 187 TYR A C 1
ATOM 1462 O O . TYR A 1 187 ? 14.080 -5.179 -4.536 1.00 87.75 187 TYR A O 1
ATOM 1470 N N . THR A 1 188 ? 13.401 -5.167 -2.393 1.00 84.12 188 THR A N 1
ATOM 1471 C CA . THR A 1 188 ? 14.716 -5.473 -1.823 1.00 84.12 188 THR A CA 1
ATOM 1472 C C . THR A 1 188 ? 15.249 -6.812 -2.339 1.00 84.12 188 THR A C 1
ATOM 1474 O O . THR A 1 188 ? 16.414 -6.901 -2.709 1.00 84.12 188 THR A O 1
ATOM 1477 N N . VAL A 1 189 ? 14.406 -7.846 -2.4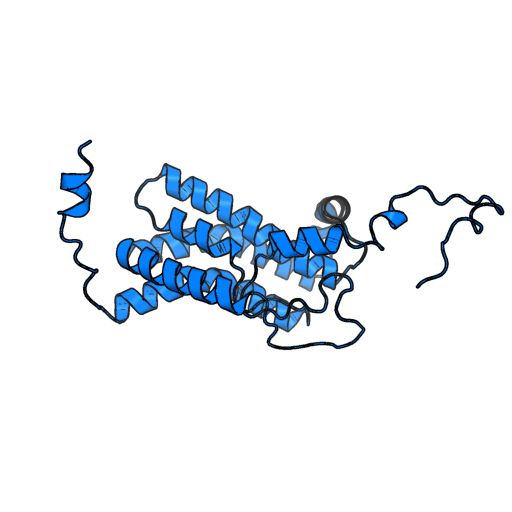22 1.00 82.38 189 VAL A N 1
ATOM 1478 C CA . VAL A 1 189 ? 14.795 -9.149 -2.993 1.00 82.38 189 VAL A CA 1
ATOM 1479 C C . VAL A 1 189 ? 15.139 -9.023 -4.480 1.00 82.38 189 VAL A C 1
ATOM 1481 O O . VAL A 1 189 ? 16.125 -9.598 -4.926 1.00 82.38 189 VAL A O 1
ATOM 1484 N N . SER A 1 190 ? 14.369 -8.240 -5.237 1.00 80.00 190 SER A N 1
ATOM 1485 C CA . SER A 1 190 ? 14.579 -8.056 -6.679 1.00 80.00 190 SER A CA 1
ATOM 1486 C C . SER A 1 190 ? 15.863 -7.283 -6.986 1.00 80.00 190 SER A C 1
ATOM 1488 O O . SER A 1 190 ? 16.543 -7.614 -7.949 1.00 80.00 190 SER A O 1
ATOM 1490 N N . GLN A 1 191 ? 16.212 -6.290 -6.160 1.00 75.25 191 GLN A N 1
ATOM 1491 C CA . GLN A 1 191 ? 17.442 -5.497 -6.284 1.00 75.25 191 GLN A CA 1
ATOM 1492 C C . GLN A 1 191 ? 18.707 -6.267 -5.871 1.00 75.25 191 GLN A C 1
ATOM 1494 O O . GLN A 1 191 ? 19.776 -6.014 -6.412 1.00 75.25 191 GLN A O 1
ATOM 1499 N N . ASN A 1 192 ? 18.595 -7.218 -4.937 1.00 67.69 192 ASN A N 1
ATOM 1500 C CA . ASN A 1 192 ? 19.725 -8.020 -4.445 1.00 67.69 192 ASN A CA 1
ATOM 1501 C C . ASN A 1 192 ? 19.909 -9.353 -5.189 1.00 67.69 192 ASN A C 1
ATOM 1503 O O . ASN A 1 192 ? 20.656 -10.211 -4.724 1.00 67.69 192 ASN A O 1
ATOM 1507 N N . ALA A 1 193 ? 19.210 -9.571 -6.303 1.00 61.91 193 ALA A N 1
ATOM 1508 C CA . ALA A 1 193 ? 19.360 -10.799 -7.069 1.00 61.91 193 ALA A CA 1
ATOM 1509 C C . ALA A 1 193 ? 20.752 -10.866 -7.731 1.00 61.91 193 ALA A C 1
ATOM 1511 O O . ALA A 1 193 ? 21.242 -9.857 -8.242 1.00 61.91 193 ALA A O 1
ATOM 1512 N N . ASP A 1 194 ? 21.359 -12.060 -7.755 1.00 53.09 194 ASP A N 1
ATOM 1513 C CA . ASP A 1 194 ? 22.770 -12.323 -8.110 1.00 53.09 194 ASP A CA 1
ATOM 1514 C C . ASP A 1 194 ? 23.240 -11.770 -9.470 1.00 53.09 194 ASP A C 1
ATOM 1516 O O . ASP A 1 194 ? 24.436 -11.725 -9.738 1.00 53.09 194 ASP A O 1
ATOM 1520 N N . PHE A 1 195 ? 22.326 -11.337 -10.338 1.00 55.16 195 PHE A N 1
ATOM 1521 C CA . PHE A 1 195 ? 22.620 -10.731 -11.638 1.00 55.16 195 PHE A CA 1
ATOM 1522 C C . PHE A 1 195 ? 22.722 -9.193 -11.618 1.00 55.16 195 PHE A C 1
ATOM 1524 O O . PHE A 1 195 ? 23.309 -8.629 -12.538 1.00 55.16 195 PHE A O 1
ATOM 1531 N N . ILE A 1 196 ? 22.188 -8.499 -10.603 1.00 55.25 196 ILE A N 1
ATOM 1532 C CA . ILE A 1 196 ? 22.282 -7.030 -10.481 1.00 55.25 196 ILE A CA 1
ATOM 1533 C C . ILE A 1 196 ? 23.587 -6.639 -9.791 1.00 55.25 196 ILE A C 1
ATOM 1535 O O . ILE A 1 196 ? 24.281 -5.742 -10.257 1.00 55.25 196 ILE A O 1
ATOM 1539 N N . THR A 1 197 ? 23.980 -7.342 -8.730 1.00 57.81 197 THR A N 1
ATOM 1540 C CA . THR A 1 197 ? 25.209 -7.071 -7.965 1.00 57.81 197 THR A CA 1
ATOM 1541 C C . THR A 1 197 ? 26.484 -7.027 -8.834 1.00 57.81 197 THR A C 1
ATOM 1543 O O . THR A 1 197 ? 27.294 -6.121 -8.634 1.00 57.81 197 THR A O 1
ATOM 1546 N N . PRO A 1 198 ? 26.666 -7.912 -9.841 1.00 56.22 198 PRO A N 1
ATOM 1547 C CA . PRO A 1 198 ? 27.791 -7.858 -10.779 1.00 56.22 198 PRO A CA 1
ATOM 1548 C C . PRO A 1 198 ? 27.641 -6.811 -11.894 1.00 56.22 198 PRO A C 1
ATOM 1550 O O . PRO A 1 198 ? 28.620 -6.488 -12.554 1.00 56.22 198 PRO A O 1
ATOM 1553 N N . ALA A 1 199 ? 26.442 -6.273 -12.144 1.00 54.84 199 ALA A N 1
ATOM 1554 C CA . ALA A 1 199 ? 26.265 -5.183 -13.111 1.00 54.84 199 ALA A CA 1
ATOM 1555 C C . ALA A 1 199 ? 26.867 -3.860 -12.596 1.00 54.84 199 ALA A C 1
ATOM 1557 O O . ALA A 1 199 ? 27.202 -2.977 -13.383 1.00 54.84 199 ALA A O 1
ATOM 1558 N N . TRP A 1 200 ? 27.026 -3.748 -11.272 1.00 52.16 200 TRP A N 1
ATOM 1559 C CA . TRP A 1 200 ? 27.632 -2.608 -10.582 1.00 52.16 200 TRP A CA 1
ATOM 1560 C C . TRP A 1 200 ? 29.112 -2.810 -10.239 1.00 52.16 200 TRP A C 1
ATOM 1562 O O . TRP A 1 200 ? 29.744 -1.888 -9.721 1.00 52.16 200 TRP A O 1
ATOM 1572 N N . SER A 1 201 ? 29.690 -3.983 -10.520 1.00 56.97 201 SER A N 1
ATOM 1573 C CA . SER A 1 201 ? 31.140 -4.155 -10.470 1.00 56.97 201 SER A CA 1
ATOM 1574 C C . SER A 1 201 ? 31.763 -3.655 -11.772 1.00 56.97 201 SER A C 1
ATOM 1576 O O . SER A 1 201 ? 31.236 -3.857 -12.865 1.00 56.97 201 SER A O 1
ATOM 1578 N N . THR A 1 202 ? 32.903 -2.970 -11.669 1.00 54.38 202 THR A N 1
ATOM 1579 C CA . THR A 1 202 ? 33.664 -2.531 -12.839 1.00 54.38 202 THR A CA 1
ATOM 1580 C C . THR A 1 202 ? 33.989 -3.753 -13.700 1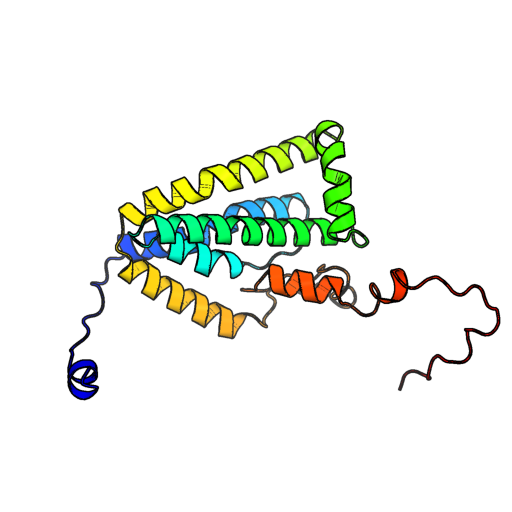.00 54.38 202 THR A C 1
ATOM 1582 O O . THR A 1 202 ? 34.631 -4.681 -13.195 1.00 54.38 202 THR A O 1
ATOM 1585 N N . PRO A 1 203 ? 33.576 -3.796 -14.982 1.00 55.44 203 PRO A N 1
ATOM 1586 C CA . PRO A 1 203 ? 33.912 -4.915 -15.843 1.00 55.44 203 PRO A CA 1
ATOM 1587 C C . PRO A 1 203 ? 35.434 -4.973 -15.983 1.00 55.44 203 PRO A C 1
ATOM 1589 O O . PRO A 1 203 ? 36.065 -4.073 -16.536 1.00 55.44 203 PRO A O 1
ATOM 1592 N N . SER A 1 204 ? 36.035 -6.032 -15.446 1.00 54.81 204 SER A N 1
ATOM 1593 C CA . SER A 1 204 ? 37.440 -6.334 -15.684 1.00 54.81 204 SER A CA 1
ATOM 1594 C C . SER A 1 204 ? 37.562 -6.852 -17.113 1.00 54.81 204 SER A C 1
ATOM 1596 O O . SER A 1 204 ? 37.166 -7.975 -17.409 1.00 54.81 204 SER A O 1
ATOM 1598 N N . SER A 1 205 ? 38.116 -6.036 -18.008 1.00 54.25 205 SER A N 1
ATOM 1599 C CA . SER A 1 205 ? 38.461 -6.432 -19.380 1.00 54.25 205 SER A CA 1
ATOM 1600 C C . SER A 1 205 ? 39.724 -7.303 -19.453 1.00 54.25 205 SER A C 1
ATOM 1602 O O . SER A 1 205 ? 40.266 -7.520 -20.536 1.00 54.25 205 SER A O 1
ATOM 1604 N N . SER A 1 206 ? 40.222 -7.801 -18.314 1.00 57.31 206 SER A N 1
ATOM 1605 C CA . SER A 1 206 ? 41.407 -8.651 -18.280 1.00 57.31 206 SER A CA 1
ATOM 1606 C C . SER A 1 206 ? 41.111 -10.005 -18.941 1.00 57.31 206 SER A C 1
ATOM 1608 O O . SER A 1 206 ? 40.222 -10.719 -18.467 1.00 57.31 206 SER A O 1
ATOM 1610 N N . PRO A 1 207 ? 41.890 -10.426 -19.958 1.00 57.91 207 PRO A N 1
ATOM 1611 C CA . PRO A 1 207 ? 41.766 -11.747 -20.587 1.00 57.91 207 PRO A CA 1
ATOM 1612 C C . PRO A 1 207 ? 41.885 -12.923 -19.600 1.00 57.91 207 PRO A C 1
ATOM 1614 O O . PRO A 1 207 ? 41.527 -14.051 -19.923 1.00 57.91 207 PRO A O 1
ATOM 1617 N N . TRP A 1 208 ? 42.385 -12.663 -18.388 1.00 53.50 208 TRP A N 1
ATOM 1618 C CA . TRP A 1 208 ? 42.667 -13.653 -17.350 1.00 53.50 208 TRP A CA 1
ATOM 1619 C C . TRP A 1 208 ? 41.520 -13.858 -16.344 1.00 53.50 208 TRP A C 1
ATOM 1621 O O . TRP A 1 208 ? 41.595 -14.755 -15.505 1.00 53.50 208 TRP A O 1
ATOM 1631 N N . ALA A 1 209 ? 40.443 -13.066 -16.424 1.00 51.22 209 ALA A N 1
ATOM 1632 C CA . ALA A 1 209 ? 39.326 -13.109 -15.471 1.00 51.22 209 ALA A CA 1
ATOM 1633 C C . ALA A 1 209 ? 38.370 -14.312 -15.652 1.00 51.22 209 ALA A C 1
ATOM 1635 O O . ALA A 1 209 ? 37.459 -14.498 -14.852 1.00 51.22 209 ALA A O 1
ATOM 1636 N N . ILE A 1 210 ? 38.578 -15.152 -16.674 1.00 47.41 210 ILE A N 1
ATOM 1637 C CA . ILE A 1 210 ? 37.711 -16.305 -16.987 1.00 47.41 210 ILE A CA 1
ATOM 1638 C C . ILE A 1 210 ? 38.011 -17.528 -16.088 1.00 47.41 210 ILE A C 1
ATOM 1640 O O . ILE A 1 210 ? 37.219 -18.463 -16.031 1.00 47.41 210 ILE A O 1
ATOM 1644 N N . SER A 1 211 ? 39.120 -17.546 -15.336 1.00 44.81 211 SER A N 1
ATOM 1645 C CA . SER A 1 211 ? 39.572 -18.772 -14.646 1.00 44.81 211 SER A CA 1
ATOM 1646 C C . SER A 1 211 ? 38.953 -19.062 -13.270 1.00 44.81 211 SER A C 1
ATOM 1648 O O . SER A 1 211 ? 39.243 -20.114 -12.706 1.00 44.81 211 SER A O 1
ATOM 1650 N N . SER A 1 212 ? 38.101 -18.192 -12.718 1.00 43.59 212 SER A N 1
ATOM 1651 C CA . SER A 1 212 ? 37.587 -18.355 -11.344 1.00 43.59 212 SER A CA 1
ATOM 1652 C C . SER A 1 212 ? 36.084 -18.618 -11.227 1.00 43.59 212 SER A C 1
ATOM 1654 O O . SER A 1 212 ? 35.527 -18.450 -10.144 1.00 43.59 212 SER A O 1
ATOM 1656 N N . VAL A 1 213 ? 35.409 -19.040 -12.301 1.00 46.72 213 VAL A N 1
ATOM 1657 C CA . VAL A 1 213 ? 34.042 -19.574 -12.189 1.00 46.72 213 VAL A CA 1
ATOM 1658 C C . VAL A 1 213 ? 34.141 -21.052 -11.782 1.00 46.72 213 VAL A C 1
ATOM 1660 O O . VAL A 1 213 ? 34.657 -21.846 -12.572 1.00 46.72 213 VAL A O 1
ATOM 1663 N N . PRO A 1 214 ? 33.701 -21.461 -10.575 1.00 39.62 214 PRO A N 1
ATOM 1664 C CA . PRO A 1 214 ? 33.636 -22.876 -10.242 1.00 39.62 214 PRO A CA 1
ATOM 1665 C C . PRO A 1 214 ? 32.582 -23.550 -11.137 1.00 39.62 214 PRO A C 1
ATOM 1667 O O . PRO A 1 214 ? 31.561 -22.929 -11.446 1.00 39.62 214 PRO A O 1
ATOM 1670 N N . PRO A 1 215 ? 32.800 -24.800 -11.575 1.00 39.91 215 PRO A N 1
ATOM 1671 C CA . PRO A 1 215 ? 31.801 -25.516 -12.352 1.00 39.91 215 PRO A CA 1
ATOM 1672 C C . PRO A 1 215 ? 30.531 -25.674 -11.510 1.00 39.91 215 PRO A C 1
ATOM 1674 O O . PRO A 1 215 ? 30.602 -26.075 -10.349 1.00 39.91 215 PRO A O 1
ATOM 1677 N N . CYS A 1 216 ? 29.383 -25.336 -12.099 1.00 42.12 216 CYS A N 1
ATOM 1678 C CA . CYS A 1 216 ? 28.073 -25.568 -11.504 1.00 42.12 216 CYS A CA 1
ATOM 1679 C C . CYS A 1 216 ? 27.940 -27.055 -11.138 1.00 42.12 216 CYS A C 1
ATOM 1681 O O . CYS A 1 216 ? 27.946 -27.907 -12.029 1.00 42.12 216 CYS A O 1
ATOM 1683 N N . GLY A 1 217 ? 27.850 -27.336 -9.839 1.00 37.12 217 GLY A N 1
ATOM 1684 C CA . GLY A 1 217 ? 27.430 -28.615 -9.268 1.00 37.12 217 GLY A CA 1
ATOM 1685 C C . GLY A 1 217 ? 26.041 -28.486 -8.672 1.00 37.12 217 GLY A C 1
ATOM 1686 O O . GLY A 1 217 ? 25.753 -27.397 -8.125 1.00 37.12 217 GLY A O 1
#

Organism: Neisseria gonorrhoeae (NCBI:txid485)

Foldseek 3Di:
DDVVVVVPDDDDQDPPDPVQLVLLLCLQQVLVVLLVVVCVVLVAAAASAALQLLCLLLQLLDPDPVSVVVSLVSSVVLLVLSVVLSVCRVVVLADPVNVVVCVVCLVVDPPVSVVSVVVSVCCSPVSSVVSNVSSVVHDSSSNVVSSVVVVVCCVVQVVPFPDAPPPVQLGRNRRNRGNYYHSNVSSVSNCPPPVNVVVPDDDDPDPPVPPPDDPDD

Secondary structure (DSSP, 8-state):
--HHHHHSS--PPPP--HHHHHHHHHHHHGGGHHHHHHHHHHT----SEETTHHHHHHHHHSS-HHHHHHHHHHHHHHHHHHHHHHHHHHSTT--HHHHHHHGGGGGGS-HHHHHHHHHHHHHHHHHHHHHHHHHTTS-HHHHHHHHHHHHHHHHHHTT-BS---GGGTTSTTTT--BSEE-HHHHHHHHHTSTTTGGGSS-----TTGGGG-----

Radius of gyration: 21.58 Å; chains: 1; bounding box: 65×45×62 Å

Sequence (217 aa):
MNIHALLSKQWTLPPFLPKRLLLSLLILLAPNAVFWVLALLTATARPIVNLDYLPAALLIALPWRFVKIAGVLAFWPAVLFDGLMMVIQLFPFMDLIGAINLVPFILTAPAPYQIMTGLLLLYMLAMPFVLQKAAAKTDFRHIAVCAAVVAAAGYFTGHLSYYDRGRMANIFGANNFYYAKSQAMLYTVSQNADFITPAWSTPSSSPWAISSVPPCG

pLDDT: mean 83.39, std 14.95, range [37.12, 97.5]